Protein AF-A0A947BJ04-F1 (afdb_monomer)

Mean predicted aligned error: 7.46 Å

pLDDT: mean 88.08, std 9.68, range [34.91, 97.25]

Solvent-accessible surface area (backbone atoms only — not comparable to full-atom values): 13823 Å² total; per-residue (Å²): 73,66,69,28,51,48,35,32,73,74,68,64,40,61,72,56,24,57,55,16,52,57,46,45,52,49,51,57,53,50,51,52,50,36,51,76,71,64,70,59,72,56,46,68,56,25,42,52,51,12,52,51,21,47,51,49,37,49,48,39,36,72,85,34,96,41,64,85,52,79,51,78,50,95,88,47,99,64,41,39,55,70,46,39,39,60,56,55,45,26,50,48,44,20,54,48,20,51,54,57,41,45,40,67,64,48,58,59,56,47,69,38,65,68,55,36,50,51,51,53,54,50,62,65,32,43,67,52,44,66,68,42,51,63,54,54,50,53,53,52,54,50,51,31,51,74,68,74,34,69,86,67,79,55,59,84,91,37,71,70,38,59,67,43,44,65,56,53,52,52,52,51,46,66,61,42,50,60,54,36,63,72,50,33,61,64,77,68,59,75,78,68,85,82,62,84,83,60,59,66,66,38,37,53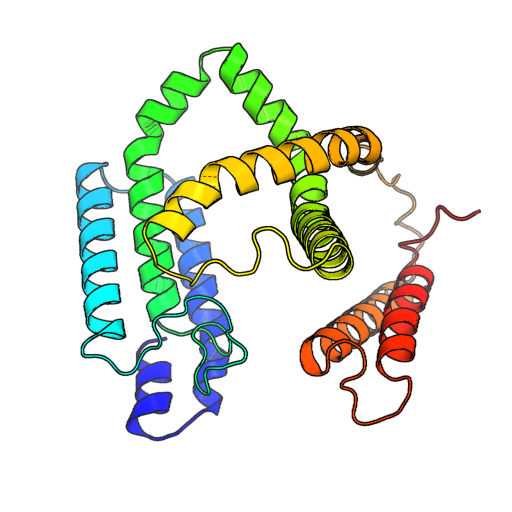,52,10,48,52,32,29,53,50,15,52,48,49,39,72,74,32,41,82,88,54,43,100,46,93,61,46,41,59,50,22,52,48,31,32,55,51,12,33,46,56,42,51,73,60,72,79,89,117

Structure (mmCIF, N/CA/C/O backbone):
data_AF-A0A947BJ04-F1
#
_entry.id   AF-A0A947BJ04-F1
#
loop_
_atom_site.group_PDB
_atom_site.id
_atom_site.type_symbol
_atom_site.label_atom_id
_atom_site.label_alt_id
_atom_site.label_comp_id
_atom_site.label_asym_id
_atom_site.label_entity_id
_atom_site.label_seq_id
_atom_site.pdbx_PDB_ins_code
_atom_site.Cartn_x
_atom_site.Cartn_y
_atom_site.Cartn_z
_atom_site.occupancy
_atom_site.B_iso_or_equiv
_atom_site.auth_seq_id
_atom_site.auth_comp_id
_atom_site.auth_asym_id
_atom_site.auth_atom_id
_atom_site.pdbx_PDB_model_num
ATOM 1 N N . ALA A 1 1 ? -11.907 -11.667 -13.898 1.00 84.81 1 ALA A N 1
ATOM 2 C CA . ALA A 1 1 ? -10.498 -11.839 -13.488 1.00 84.81 1 ALA A CA 1
ATOM 3 C C . ALA A 1 1 ? -9.881 -13.130 -14.019 1.00 84.81 1 ALA A C 1
ATOM 5 O O . ALA A 1 1 ? -9.052 -13.036 -14.907 1.00 84.81 1 ALA A O 1
ATOM 6 N N . VAL A 1 2 ? -10.321 -14.321 -13.586 1.00 89.31 2 VAL A N 1
ATOM 7 C CA . VAL A 1 2 ? -9.748 -15.605 -14.062 1.00 89.31 2 VAL A CA 1
ATOM 8 C C . VAL A 1 2 ? -9.736 -15.718 -15.590 1.00 89.31 2 VAL A C 1
ATOM 10 O O . VAL A 1 2 ? -8.694 -15.987 -16.165 1.00 89.31 2 VAL A O 1
ATOM 13 N N . LEU A 1 3 ? -10.856 -15.428 -16.261 1.00 90.19 3 LEU A N 1
ATOM 14 C CA . LEU A 1 3 ? -10.920 -15.468 -17.729 1.00 90.19 3 LEU A CA 1
ATOM 15 C C . LEU A 1 3 ? -9.949 -14.487 -18.404 1.00 90.19 3 LEU A C 1
ATOM 17 O O . LEU A 1 3 ? -9.374 -14.809 -19.437 1.00 90.19 3 LEU A O 1
ATOM 21 N N . ALA A 1 4 ? -9.748 -13.304 -17.817 1.00 88.56 4 ALA A N 1
ATOM 22 C CA . ALA A 1 4 ? -8.813 -12.314 -18.344 1.00 88.56 4 ALA A CA 1
ATOM 23 C C . ALA A 1 4 ? -7.359 -12.769 -18.162 1.00 88.56 4 ALA A C 1
ATOM 25 O O . ALA A 1 4 ? -6.552 -12.578 -19.064 1.00 88.56 4 ALA A O 1
ATOM 26 N N . ASP A 1 5 ? -7.042 -13.422 -17.042 1.00 87.31 5 ASP A N 1
ATOM 27 C CA . ASP A 1 5 ? -5.728 -14.024 -16.810 1.00 87.31 5 ASP A CA 1
ATOM 28 C C . ASP A 1 5 ? -5.490 -15.225 -17.736 1.00 87.31 5 ASP A C 1
ATOM 30 O O . ASP A 1 5 ? -4.424 -15.335 -18.330 1.00 87.31 5 ASP A O 1
ATOM 34 N N . VAL A 1 6 ? -6.490 -16.087 -17.939 1.00 88.06 6 VAL A N 1
ATOM 35 C CA . VAL A 1 6 ? -6.407 -17.204 -18.895 1.00 88.06 6 VAL A CA 1
ATOM 36 C C . VAL A 1 6 ? -6.213 -16.686 -20.321 1.00 88.06 6 VAL A C 1
ATOM 38 O O . VAL A 1 6 ? -5.382 -17.218 -21.047 1.00 88.06 6 VAL A O 1
ATOM 41 N N . ALA A 1 7 ? -6.905 -15.618 -20.725 1.00 87.94 7 ALA A N 1
ATOM 42 C CA . ALA A 1 7 ? -6.675 -14.976 -22.020 1.00 87.94 7 ALA A CA 1
ATOM 43 C C . ALA A 1 7 ? -5.270 -14.351 -22.116 1.00 87.94 7 ALA A C 1
ATOM 45 O O . ALA A 1 7 ? -4.626 -14.437 -23.162 1.00 87.94 7 ALA A O 1
ATOM 46 N N . PHE A 1 8 ? -4.779 -13.766 -21.020 1.00 87.62 8 PHE A N 1
ATOM 47 C CA . PHE A 1 8 ? -3.446 -13.172 -20.934 1.00 87.62 8 PHE A CA 1
ATOM 48 C C . PHE A 1 8 ? -2.341 -14.221 -21.101 1.00 87.62 8 PHE A C 1
ATOM 50 O O . PHE A 1 8 ? -1.453 -14.036 -21.930 1.00 87.62 8 PHE A O 1
ATOM 57 N N . PHE A 1 9 ? -2.401 -15.321 -20.346 1.00 86.12 9 PHE A N 1
ATOM 58 C CA . PHE A 1 9 ? -1.372 -16.365 -20.354 1.00 86.12 9 PHE A CA 1
ATOM 59 C C . PHE A 1 9 ? -1.548 -17.380 -21.486 1.00 86.12 9 PHE A C 1
ATOM 61 O O . PHE A 1 9 ? -0.565 -17.789 -22.091 1.00 86.12 9 PHE A O 1
ATOM 68 N N . GLY A 1 10 ? -2.784 -17.787 -21.781 1.00 87.06 10 GLY A N 1
ATOM 69 C CA . GLY A 1 10 ? -3.086 -18.839 -22.753 1.00 87.06 10 GLY A CA 1
ATOM 70 C C . GLY A 1 10 ? -3.181 -18.352 -24.199 1.00 87.06 10 GLY A C 1
ATOM 71 O O . GLY A 1 10 ? -2.768 -19.069 -25.103 1.00 87.06 10 GLY A O 1
ATOM 72 N N . ALA A 1 11 ? -3.701 -17.141 -24.431 1.00 84.75 11 ALA A N 1
ATOM 73 C CA . ALA A 1 11 ? -3.890 -16.584 -25.778 1.00 84.75 11 ALA A CA 1
ATOM 74 C C . ALA A 1 11 ? -2.975 -15.381 -26.083 1.00 84.75 11 ALA A C 1
ATOM 76 O O . ALA A 1 11 ? -3.050 -14.811 -27.170 1.00 84.75 11 ALA A O 1
ATOM 77 N N . GLY A 1 12 ? -2.140 -14.952 -25.128 1.00 84.69 12 GLY A N 1
ATOM 78 C CA . GLY A 1 12 ? -1.274 -13.775 -25.273 1.00 84.69 12 GLY A CA 1
ATOM 79 C C . GLY A 1 12 ? -2.029 -12.441 -25.349 1.00 84.69 12 GLY A C 1
ATOM 80 O O . GLY A 1 12 ? -1.434 -11.402 -25.649 1.00 84.69 12 GLY A O 1
ATOM 81 N N . LEU A 1 13 ? -3.338 -12.434 -25.075 1.00 86.38 13 LEU A N 1
ATOM 82 C CA . LEU A 1 13 ? -4.176 -11.241 -25.149 1.00 86.38 13 LEU A CA 1
ATOM 83 C C . LEU A 1 13 ? -3.947 -10.377 -23.907 1.00 86.38 13 LEU A C 1
ATOM 85 O O . LEU A 1 13 ? -4.515 -10.611 -22.842 1.00 86.38 13 LEU A O 1
ATOM 89 N N . ARG A 1 14 ? -3.121 -9.336 -24.046 1.00 84.38 14 ARG A N 1
ATOM 90 C CA . ARG A 1 14 ? -2.766 -8.441 -22.929 1.00 84.38 14 ARG A CA 1
ATOM 91 C C . ARG A 1 14 ? -3.870 -7.446 -22.567 1.00 84.38 14 ARG A C 1
ATOM 93 O O . ARG A 1 14 ? -4.032 -7.112 -21.395 1.00 84.38 14 ARG A O 1
ATOM 100 N N . TRP A 1 15 ? -4.643 -7.003 -23.559 1.00 85.38 15 TRP A N 1
ATOM 101 C CA . TRP A 1 15 ? -5.696 -5.994 -23.401 1.00 85.38 15 TRP A CA 1
ATOM 102 C C . TRP A 1 15 ? -6.782 -6.365 -22.374 1.00 85.38 15 TRP A C 1
ATOM 104 O O . TRP A 1 15 ? -7.059 -5.535 -21.505 1.00 85.38 15 TRP A O 1
ATOM 114 N N . PRO A 1 16 ? -7.344 -7.594 -22.373 1.00 87.69 16 PRO A N 1
ATOM 115 C CA . PRO A 1 16 ? -8.313 -8.021 -21.361 1.00 87.69 16 PRO A CA 1
ATOM 116 C C . PRO A 1 16 ? -7.812 -7.898 -19.921 1.00 87.69 16 PRO A C 1
ATOM 118 O O . PRO A 1 16 ? -8.614 -7.646 -19.020 1.00 87.69 16 PRO A O 1
ATOM 121 N N . GLY A 1 17 ? -6.500 -8.023 -19.694 1.00 86.25 17 GLY A N 1
ATOM 122 C CA . GLY A 1 17 ? -5.896 -7.893 -18.371 1.00 86.25 17 GLY A CA 1
ATOM 123 C C . GLY A 1 17 ? -6.198 -6.548 -17.706 1.00 86.25 17 GLY A C 1
ATOM 124 O O . GLY A 1 17 ? -6.402 -6.511 -16.500 1.00 86.25 17 GLY A O 1
ATOM 125 N N . TRP A 1 18 ? -6.323 -5.455 -18.465 1.00 89.88 18 TRP A N 1
ATOM 126 C CA . TRP A 1 18 ? -6.658 -4.135 -17.910 1.00 89.88 18 TRP A CA 1
ATOM 127 C C . TRP A 1 18 ? -8.048 -4.087 -17.266 1.00 89.88 18 TRP A C 1
ATOM 129 O O . TRP A 1 18 ? -8.246 -3.363 -16.292 1.00 89.88 18 TRP A O 1
ATOM 139 N N . SER A 1 19 ? -8.990 -4.921 -17.720 1.00 91.94 19 SER A N 1
ATOM 140 C CA . SER A 1 19 ? -10.307 -5.034 -17.079 1.00 91.94 19 SER A CA 1
ATOM 141 C C . SER A 1 19 ? -10.229 -5.589 -15.652 1.00 91.94 19 SER A C 1
ATOM 143 O O . SER A 1 19 ? -11.146 -5.381 -14.859 1.00 91.94 19 SER A O 1
ATOM 145 N N . ASN A 1 20 ? -9.130 -6.254 -15.274 1.00 92.31 20 ASN A N 1
ATOM 146 C CA . ASN A 1 20 ? -8.955 -6.763 -13.916 1.00 92.31 20 ASN A CA 1
ATOM 147 C C . ASN A 1 20 ? -8.854 -5.664 -12.866 1.00 92.31 20 ASN A C 1
ATOM 149 O O . ASN A 1 20 ? -9.166 -5.953 -11.715 1.00 92.31 20 ASN A O 1
ATOM 153 N N . TYR A 1 21 ? -8.492 -4.427 -13.229 1.00 90.56 21 TYR A N 1
ATOM 154 C CA . TYR A 1 21 ? -8.650 -3.300 -12.307 1.00 90.56 21 TYR A CA 1
ATOM 155 C C . TYR A 1 21 ? -10.091 -3.229 -11.807 1.00 90.56 21 TYR A C 1
ATOM 157 O O . TYR A 1 21 ? -10.330 -3.203 -10.608 1.00 90.56 21 TYR A O 1
ATOM 165 N N . PHE A 1 22 ? -11.063 -3.295 -12.711 1.00 93.12 22 PHE A N 1
ATOM 166 C CA . PHE A 1 22 ? -12.459 -3.300 -12.308 1.00 93.12 22 PHE A CA 1
ATOM 167 C C . PHE A 1 22 ? -12.785 -4.538 -11.466 1.00 93.12 22 PHE A C 1
ATOM 169 O O . PHE A 1 22 ? -13.237 -4.408 -10.337 1.00 93.12 22 PHE A O 1
ATOM 176 N N . TRP A 1 23 ? -12.498 -5.743 -11.964 1.00 93.75 23 TRP A N 1
ATOM 177 C CA . TRP A 1 23 ? -12.953 -6.975 -11.309 1.00 93.75 23 TRP A CA 1
ATOM 178 C C . TRP A 1 23 ? -12.302 -7.258 -9.954 1.00 93.75 23 TRP A C 1
ATOM 180 O O . TRP A 1 23 ? -12.997 -7.640 -9.015 1.00 93.75 23 TRP A O 1
ATOM 190 N N . VAL A 1 24 ? -10.979 -7.118 -9.855 1.00 93.12 24 VAL A N 1
ATOM 191 C CA . VAL A 1 24 ? -10.234 -7.438 -8.630 1.00 93.12 24 VAL A CA 1
ATOM 192 C C . VAL A 1 24 ? -10.576 -6.422 -7.547 1.00 93.12 24 VAL A C 1
ATOM 194 O O . VAL A 1 24 ? -10.948 -6.814 -6.443 1.00 93.12 24 VAL A O 1
ATOM 197 N N . TRP A 1 25 ? -10.535 -5.126 -7.866 1.00 92.94 25 TRP A N 1
ATOM 198 C CA . TRP A 1 25 ? -10.825 -4.086 -6.881 1.00 92.94 25 TRP A CA 1
ATOM 199 C C . TRP A 1 25 ? -12.304 -4.045 -6.498 1.00 92.94 25 TRP A C 1
ATOM 201 O O . TRP A 1 25 ? -12.602 -3.895 -5.315 1.00 92.94 25 TRP A O 1
ATOM 211 N N . LEU A 1 26 ? -13.233 -4.266 -7.438 1.00 94.69 26 LEU A N 1
ATOM 212 C CA . LEU A 1 26 ? -14.662 -4.367 -7.123 1.00 94.69 26 LEU A CA 1
ATOM 213 C C . LEU A 1 26 ? -14.955 -5.538 -6.180 1.00 94.69 26 LEU A C 1
ATOM 215 O O . LEU A 1 26 ? -15.775 -5.404 -5.275 1.00 94.69 26 LEU A O 1
ATOM 219 N N . ALA A 1 27 ? -14.283 -6.677 -6.356 1.00 94.00 27 ALA A N 1
ATOM 220 C CA . ALA A 1 27 ? -14.459 -7.822 -5.470 1.00 94.00 27 ALA A CA 1
ATOM 221 C C . ALA A 1 27 ? -13.998 -7.510 -4.036 1.00 94.00 27 ALA A C 1
ATOM 223 O O . ALA A 1 27 ? -14.741 -7.770 -3.091 1.00 94.00 27 ALA A O 1
ATOM 224 N N . ILE A 1 28 ? -12.823 -6.890 -3.870 1.00 93.50 28 ILE A N 1
ATOM 225 C CA . ILE A 1 28 ? -12.330 -6.449 -2.553 1.00 93.50 28 ILE A CA 1
ATOM 226 C C . ILE A 1 28 ? -13.245 -5.373 -1.949 1.00 93.50 28 ILE A C 1
ATOM 228 O O . ILE A 1 28 ? -13.539 -5.400 -0.756 1.00 93.50 28 ILE A O 1
ATOM 232 N N . HIS A 1 29 ? -13.756 -4.459 -2.770 1.00 94.06 29 HIS A N 1
ATOM 233 C CA . HIS A 1 29 ? -14.700 -3.434 -2.338 1.00 94.06 29 HIS A CA 1
ATOM 234 C C . HIS A 1 29 ? -16.014 -4.038 -1.815 1.00 94.06 29 HIS A C 1
ATOM 236 O O . HIS A 1 29 ? -16.459 -3.710 -0.715 1.00 94.06 29 HIS A O 1
ATOM 242 N N . ASN A 1 30 ? -16.598 -4.987 -2.554 1.00 94.69 30 ASN A N 1
ATOM 243 C CA . ASN A 1 30 ? -17.808 -5.700 -2.140 1.00 94.69 30 ASN A CA 1
ATOM 244 C C . ASN A 1 30 ? -17.592 -6.553 -0.888 1.00 94.69 30 ASN A C 1
ATOM 246 O O . ASN A 1 30 ? -18.510 -6.704 -0.084 1.00 94.69 30 ASN A O 1
ATOM 250 N N . LEU A 1 31 ? -16.382 -7.074 -0.686 1.00 92.94 31 LEU A N 1
ATOM 251 C CA . LEU A 1 31 ? -16.019 -7.782 0.537 1.00 92.94 31 LEU A CA 1
ATOM 252 C C . LEU A 1 31 ? -16.099 -6.854 1.765 1.00 92.94 31 LEU A C 1
ATOM 254 O O . LEU A 1 31 ? -16.603 -7.252 2.814 1.00 92.94 31 LEU A O 1
ATOM 258 N N . GLY A 1 32 ? -15.708 -5.585 1.609 1.00 93.25 32 GLY A N 1
ATOM 259 C CA . GLY A 1 32 ? -15.904 -4.547 2.624 1.00 93.25 32 GLY A CA 1
ATOM 260 C C . GLY A 1 32 ? -17.380 -4.266 2.933 1.00 93.25 32 GLY A C 1
ATOM 261 O O . GLY A 1 32 ? -17.743 -4.134 4.103 1.00 93.25 32 GLY A O 1
ATOM 262 N N . PHE A 1 33 ? -18.252 -4.238 1.918 1.00 94.44 33 PHE A N 1
ATOM 263 C CA . PHE A 1 33 ? -19.702 -4.126 2.130 1.00 94.44 33 PHE A CA 1
ATOM 264 C C . PHE A 1 33 ? -20.282 -5.345 2.844 1.00 94.44 33 PHE A C 1
ATOM 266 O O . PHE A 1 33 ? -21.049 -5.186 3.788 1.00 94.44 33 PHE A O 1
ATOM 273 N N . ALA A 1 34 ? -19.874 -6.554 2.454 1.00 92.62 34 ALA A N 1
ATOM 274 C CA . ALA A 1 34 ? -20.303 -7.778 3.125 1.00 92.62 34 ALA A CA 1
ATOM 275 C C . ALA A 1 34 ? -19.930 -7.767 4.616 1.00 92.62 34 ALA A C 1
ATOM 277 O O . ALA A 1 34 ? -20.735 -8.171 5.456 1.00 92.62 34 ALA A O 1
ATOM 278 N N . TRP A 1 35 ? -18.749 -7.243 4.955 1.00 92.81 35 TRP A N 1
ATOM 279 C CA . TRP A 1 35 ? -18.353 -7.027 6.345 1.00 92.81 35 TRP A CA 1
ATOM 280 C C . TRP A 1 35 ? -19.195 -5.976 7.058 1.00 92.81 35 TRP A C 1
ATOM 282 O O . TRP A 1 35 ? -19.687 -6.245 8.154 1.00 92.81 35 TRP A O 1
ATOM 292 N N . ARG A 1 36 ? -19.424 -4.817 6.433 1.00 92.31 36 ARG A N 1
ATOM 293 C CA . ARG A 1 36 ? -20.277 -3.763 7.000 1.00 92.31 36 ARG A CA 1
ATOM 294 C C . ARG A 1 36 ? -21.701 -4.256 7.276 1.00 92.31 36 ARG A C 1
ATOM 296 O O . ARG A 1 36 ? -22.274 -3.889 8.298 1.00 92.31 36 ARG A O 1
ATOM 303 N N . ASP A 1 37 ? -22.236 -5.102 6.403 1.00 93.81 37 ASP A N 1
ATOM 304 C CA . ASP A 1 37 ? -23.574 -5.692 6.522 1.00 93.81 37 ASP A CA 1
ATOM 305 C C . ASP A 1 37 ? -23.630 -6.874 7.509 1.00 93.81 37 ASP A C 1
ATOM 307 O O . ASP A 1 37 ? -24.681 -7.494 7.673 1.00 93.81 37 ASP A O 1
ATOM 311 N N . GLY A 1 38 ? -22.509 -7.239 8.143 1.00 89.06 38 GLY A N 1
ATOM 312 C CA . GLY A 1 38 ? -22.436 -8.370 9.070 1.00 89.06 38 GLY A CA 1
ATOM 313 C C . GLY A 1 38 ? -22.625 -9.735 8.401 1.00 89.06 38 GLY A C 1
ATOM 314 O O . GLY A 1 38 ? -22.908 -10.719 9.080 1.00 89.06 38 GLY A O 1
ATOM 315 N N . ARG A 1 39 ? -22.450 -9.828 7.077 1.00 90.12 39 ARG A N 1
ATOM 316 C CA . ARG A 1 39 ? -22.631 -11.055 6.275 1.00 90.12 39 ARG A CA 1
ATOM 317 C C . ARG A 1 39 ? -21.395 -11.954 6.268 1.00 90.12 39 ARG A C 1
ATOM 319 O O . ARG A 1 39 ? -21.199 -12.746 5.348 1.00 90.12 39 ARG A O 1
ATOM 326 N N . MET A 1 40 ? -20.543 -11.818 7.276 1.00 89.19 40 MET A N 1
ATOM 327 C CA . MET A 1 40 ? -19.315 -12.593 7.384 1.00 89.19 40 MET A CA 1
ATOM 328 C C . MET A 1 40 ? -19.575 -13.883 8.149 1.00 89.19 40 MET A C 1
ATOM 330 O O . MET A 1 40 ? -20.361 -13.920 9.096 1.00 89.19 40 MET A O 1
ATOM 334 N N . GLY A 1 41 ? -18.901 -14.950 7.722 1.00 86.44 41 GLY A N 1
ATOM 335 C CA . GLY A 1 41 ? -18.958 -16.241 8.394 1.00 86.44 41 GLY A CA 1
ATOM 336 C C . GLY A 1 41 ? -18.383 -16.196 9.811 1.00 86.44 41 GLY A C 1
ATOM 337 O O . GLY A 1 41 ? -17.862 -15.184 10.286 1.00 86.44 41 GLY A O 1
ATOM 338 N N . ASN A 1 42 ? -18.443 -17.334 10.497 1.00 92.19 42 ASN A N 1
ATOM 339 C CA . ASN A 1 42 ? -17.783 -17.458 11.793 1.00 92.19 42 ASN A CA 1
ATOM 340 C C . ASN A 1 42 ? -16.238 -17.385 11.640 1.00 92.19 42 ASN A C 1
ATOM 342 O O . ASN A 1 42 ? -15.711 -17.620 10.549 1.00 92.19 42 ASN A O 1
ATOM 346 N N . PRO A 1 43 ? -15.479 -17.092 12.716 1.00 93.06 43 PRO A N 1
ATOM 347 C CA . PRO A 1 43 ? -14.018 -16.989 12.639 1.00 93.06 43 PRO A CA 1
ATOM 348 C C . PRO A 1 43 ? -13.328 -18.229 12.056 1.00 93.06 43 PRO A C 1
ATOM 350 O O . PRO A 1 43 ? -12.352 -18.098 11.326 1.00 93.06 43 PRO A O 1
ATOM 353 N N . GLY A 1 44 ? -13.856 -19.430 12.322 1.00 93.94 44 GLY A N 1
ATOM 354 C CA . GLY A 1 44 ? -13.322 -20.674 11.763 1.00 93.94 44 GLY A CA 1
ATOM 355 C C . GLY A 1 44 ? -13.449 -20.740 10.239 1.00 93.94 44 GLY A C 1
ATOM 356 O O . GLY A 1 44 ? -12.481 -21.055 9.557 1.00 93.94 44 GLY A O 1
ATOM 357 N N . GLN A 1 45 ? -14.608 -20.374 9.690 1.00 93.75 45 GLN A N 1
ATOM 358 C CA . GLN A 1 45 ? -14.834 -20.276 8.246 1.00 93.75 45 GLN A CA 1
ATOM 359 C C . GLN A 1 45 ? -13.915 -19.232 7.611 1.00 93.75 45 GLN A C 1
ATOM 361 O O . GLN A 1 45 ? -13.353 -19.487 6.552 1.00 93.75 45 GLN A O 1
ATOM 366 N N . LEU A 1 46 ? -13.718 -18.085 8.264 1.00 95.00 46 LEU A N 1
ATOM 367 C CA . LEU A 1 46 ? -12.811 -17.042 7.779 1.00 95.00 46 LEU A CA 1
ATOM 368 C C . LEU A 1 46 ? -11.353 -17.516 7.742 1.00 95.00 46 LEU A C 1
ATOM 370 O O . LEU A 1 46 ? -10.659 -17.256 6.761 1.00 95.00 46 LEU A O 1
ATOM 374 N N . LEU A 1 47 ? -10.908 -18.264 8.756 1.00 96.25 47 LEU A N 1
ATOM 375 C CA . LEU A 1 47 ? -9.580 -18.882 8.771 1.00 96.25 47 LEU A CA 1
ATOM 376 C C . LEU A 1 47 ? -9.438 -19.965 7.701 1.00 96.25 47 LEU A C 1
ATOM 378 O O . LEU A 1 47 ? -8.417 -20.006 7.025 1.00 96.25 47 LEU A O 1
ATOM 382 N N . ILE A 1 48 ? -10.456 -20.805 7.498 1.00 96.56 48 ILE A N 1
ATOM 383 C CA . ILE A 1 48 ? -10.453 -21.809 6.424 1.00 96.56 48 ILE A CA 1
ATOM 384 C C . ILE A 1 48 ? -10.357 -21.118 5.062 1.00 96.56 48 ILE A C 1
ATOM 386 O O . ILE A 1 48 ? -9.513 -21.487 4.253 1.00 96.56 48 ILE A O 1
ATOM 390 N N . MET A 1 49 ? -11.162 -20.082 4.817 1.00 95.06 49 MET A N 1
ATOM 391 C CA . MET A 1 49 ? -11.111 -19.309 3.571 1.00 95.06 49 MET A CA 1
ATOM 392 C C . MET A 1 49 ? -9.758 -18.615 3.393 1.00 95.06 49 MET A C 1
ATOM 394 O O . MET A 1 49 ? -9.224 -18.597 2.288 1.00 95.06 49 MET A O 1
ATOM 398 N N . SER A 1 50 ? -9.173 -18.097 4.476 1.00 96.44 50 SER A N 1
ATOM 399 C CA . SER A 1 50 ? -7.832 -17.512 4.471 1.00 96.44 50 SER A CA 1
ATOM 400 C C . SER A 1 50 ? -6.770 -18.556 4.099 1.00 96.44 50 SER A C 1
ATOM 402 O O . SER A 1 50 ? -5.984 -18.330 3.182 1.00 96.44 50 SER A O 1
ATOM 404 N N . LEU A 1 51 ? -6.797 -19.741 4.715 1.00 97.19 51 LEU A N 1
ATOM 405 C CA . LEU A 1 51 ? -5.886 -20.848 4.402 1.00 97.19 51 LEU A CA 1
ATOM 406 C C . LEU A 1 51 ? -6.052 -21.354 2.965 1.00 97.19 51 LEU A C 1
ATOM 408 O O . LEU A 1 51 ? -5.057 -21.588 2.284 1.00 97.19 51 LEU A O 1
ATOM 412 N N . LEU A 1 52 ? -7.288 -21.480 2.477 1.00 97.25 52 LEU A N 1
ATOM 413 C CA . LEU A 1 52 ? -7.568 -21.851 1.088 1.00 97.25 52 LEU A CA 1
ATOM 414 C C . LEU A 1 52 ? -7.047 -20.794 0.111 1.00 97.25 52 LEU A C 1
ATOM 416 O O . LEU A 1 52 ? -6.472 -21.142 -0.921 1.00 97.25 52 LEU A O 1
ATOM 420 N N . ALA A 1 53 ? -7.199 -19.509 0.434 1.00 96.19 53 ALA A N 1
ATOM 421 C CA . ALA A 1 53 ? -6.669 -18.419 -0.375 1.00 96.19 53 ALA A CA 1
ATOM 422 C C . ALA A 1 53 ? -5.132 -18.412 -0.386 1.00 96.19 53 ALA A C 1
ATOM 424 O O . ALA A 1 53 ? -4.535 -18.236 -1.446 1.00 96.19 53 ALA A O 1
ATOM 425 N N . LEU A 1 54 ? -4.491 -18.693 0.753 1.00 96.62 54 LEU A N 1
ATOM 426 C CA . LEU A 1 54 ? -3.039 -18.854 0.850 1.00 96.62 54 LEU A CA 1
ATOM 427 C C . LEU A 1 54 ? -2.541 -20.050 0.030 1.00 96.62 54 LEU A C 1
ATOM 429 O O . LEU A 1 54 ? -1.580 -19.914 -0.723 1.00 96.62 54 LEU A O 1
ATOM 433 N N . ALA A 1 55 ? -3.209 -21.201 0.132 1.00 96.56 55 ALA A N 1
ATOM 434 C CA . ALA A 1 55 ? -2.888 -22.387 -0.659 1.00 96.56 55 ALA A CA 1
ATOM 435 C C . ALA A 1 55 ? -3.065 -22.120 -2.160 1.00 96.56 55 ALA A C 1
ATOM 437 O O . ALA A 1 55 ? -2.203 -22.474 -2.961 1.00 96.56 55 ALA A O 1
ATOM 438 N N . THR A 1 56 ? -4.138 -21.423 -2.540 1.00 95.06 56 THR A N 1
ATOM 439 C CA . THR A 1 56 ? -4.370 -20.994 -3.925 1.00 95.06 56 THR A CA 1
ATOM 440 C C . THR A 1 56 ? -3.251 -20.072 -4.399 1.00 95.06 56 THR A C 1
ATOM 442 O O . THR A 1 56 ? -2.706 -20.281 -5.476 1.00 95.06 56 THR A O 1
ATOM 445 N N . MET A 1 57 ? -2.853 -19.086 -3.591 1.00 94.50 57 MET A N 1
ATOM 446 C CA . MET A 1 57 ? -1.742 -18.188 -3.909 1.00 94.50 57 MET A CA 1
ATOM 447 C C . MET A 1 57 ? -0.433 -18.963 -4.090 1.00 94.50 57 MET A C 1
ATOM 449 O O . MET A 1 57 ? 0.273 -18.738 -5.066 1.00 94.50 57 MET A O 1
ATOM 453 N N . TRP A 1 58 ? -0.140 -19.922 -3.208 1.00 95.12 58 TRP A N 1
ATOM 454 C CA . TRP A 1 58 ? 1.035 -20.789 -3.315 1.00 95.12 58 TRP A CA 1
ATOM 455 C C . TRP A 1 58 ? 1.041 -21.576 -4.634 1.00 95.12 58 TRP A C 1
ATOM 457 O O . TRP A 1 58 ? 2.037 -21.564 -5.354 1.00 95.12 58 TRP A O 1
ATOM 467 N N . VAL A 1 59 ? -0.090 -22.183 -5.008 1.00 94.75 59 VAL A N 1
ATOM 468 C CA . VAL A 1 59 ? -0.239 -22.897 -6.288 1.00 94.75 59 VAL A CA 1
ATOM 469 C C . VAL A 1 59 ? -0.105 -21.946 -7.485 1.00 94.75 59 VAL A C 1
ATOM 471 O O . VAL A 1 59 ? 0.482 -22.302 -8.498 1.00 94.75 59 VAL A O 1
ATOM 474 N N . LEU A 1 60 ? -0.600 -20.715 -7.401 1.00 91.88 60 LEU A N 1
ATOM 475 C CA . LEU A 1 60 ? -0.451 -19.759 -8.499 1.00 91.88 60 LEU A CA 1
ATOM 476 C C . LEU A 1 60 ? 1.006 -19.293 -8.678 1.00 91.88 60 LEU A C 1
ATOM 478 O O . LEU A 1 60 ? 1.412 -19.058 -9.811 1.00 91.88 60 LEU A O 1
ATOM 482 N N . VAL A 1 61 ? 1.793 -19.186 -7.602 1.00 92.25 61 VAL A N 1
ATOM 483 C CA . VAL A 1 61 ? 3.192 -18.712 -7.663 1.00 92.25 61 VAL A CA 1
ATOM 484 C C . VAL A 1 61 ? 4.178 -19.806 -8.056 1.00 92.25 61 VAL A C 1
ATOM 486 O O . VAL A 1 61 ? 5.046 -19.566 -8.884 1.00 92.25 61 VAL A O 1
ATOM 489 N N . PHE A 1 62 ? 4.111 -20.980 -7.421 1.00 91.38 62 PHE A N 1
ATOM 490 C CA . PHE A 1 62 ? 5.180 -21.976 -7.547 1.00 91.38 62 PHE A CA 1
ATOM 491 C C . PHE A 1 62 ? 4.997 -22.887 -8.770 1.00 91.38 62 PHE A C 1
ATOM 493 O O . PHE A 1 62 ? 5.890 -22.922 -9.613 1.00 91.38 62 PHE A O 1
ATOM 500 N N . PRO A 1 63 ? 3.872 -23.617 -8.915 1.00 91.94 63 PRO A N 1
ATOM 501 C CA . PRO A 1 63 ? 3.586 -24.341 -10.151 1.00 91.94 63 PRO A CA 1
ATOM 502 C C . PRO A 1 63 ? 2.917 -23.470 -11.228 1.00 91.94 63 PRO A C 1
ATOM 504 O O . PRO A 1 63 ? 2.877 -23.874 -12.389 1.00 91.94 63 PRO A O 1
ATOM 507 N N . GLY A 1 64 ? 2.357 -22.312 -10.869 1.00 87.81 64 GLY A N 1
ATOM 508 C CA . GLY A 1 64 ? 1.699 -21.409 -11.812 1.00 87.81 64 GLY A CA 1
ATOM 509 C C . GLY A 1 64 ? 2.637 -20.367 -12.442 1.00 87.81 64 GLY A C 1
ATOM 510 O O . GLY A 1 64 ? 3.784 -20.213 -12.035 1.00 87.81 64 GLY A O 1
ATOM 511 N N . PRO A 1 65 ? 2.152 -19.617 -13.449 1.00 88.00 65 PRO A N 1
ATOM 512 C CA . PRO A 1 65 ? 2.955 -18.641 -14.189 1.00 88.00 65 PRO A CA 1
ATOM 513 C C . PRO A 1 65 ? 3.076 -17.278 -13.480 1.00 88.00 65 PRO A C 1
ATOM 515 O O . PRO A 1 65 ? 3.468 -16.295 -14.114 1.00 88.00 65 PRO A O 1
ATOM 518 N N . TYR A 1 66 ? 2.673 -17.171 -12.208 1.00 88.06 66 TYR A N 1
ATOM 519 C CA . TYR A 1 66 ? 2.579 -15.885 -11.521 1.00 88.06 66 TYR A CA 1
ATOM 520 C C . TYR A 1 66 ? 3.866 -15.548 -10.762 1.00 88.06 66 TYR A C 1
ATOM 522 O O . TYR A 1 66 ? 4.421 -16.398 -10.068 1.00 88.06 66 TYR A O 1
ATOM 530 N N . PRO A 1 67 ? 4.325 -14.289 -10.824 1.00 87.62 67 PRO A N 1
ATOM 531 C CA . PRO A 1 67 ? 5.514 -13.868 -10.107 1.00 87.62 67 PRO A CA 1
ATOM 532 C C . PRO A 1 67 ? 5.311 -13.880 -8.589 1.00 87.62 67 PRO A C 1
ATOM 534 O O . PRO A 1 67 ? 4.218 -13.612 -8.085 1.00 87.62 67 PRO A O 1
ATOM 537 N N . LEU A 1 68 ? 6.407 -14.103 -7.857 1.00 86.81 68 LEU A N 1
ATOM 538 C CA . LEU A 1 68 ? 6.432 -14.046 -6.392 1.00 86.81 68 LEU A CA 1
ATOM 539 C C . LEU A 1 68 ? 6.254 -12.614 -5.858 1.00 86.81 68 LEU A C 1
ATOM 541 O O . LEU A 1 68 ? 5.734 -12.421 -4.760 1.00 86.81 68 LEU A O 1
ATOM 545 N N . ALA A 1 69 ? 6.653 -11.597 -6.627 1.00 85.62 69 ALA A N 1
ATOM 546 C CA . ALA A 1 69 ? 6.484 -10.205 -6.231 1.00 85.62 69 ALA A CA 1
ATOM 547 C C . ALA A 1 69 ? 5.003 -9.789 -6.322 1.00 85.62 69 ALA A C 1
ATOM 549 O O . ALA A 1 69 ? 4.404 -9.757 -7.396 1.00 85.62 69 ALA A O 1
ATOM 550 N N . MET A 1 70 ? 4.400 -9.450 -5.179 1.00 85.75 70 MET A N 1
ATOM 551 C CA . MET A 1 70 ? 3.015 -8.942 -5.102 1.00 85.75 70 MET A CA 1
ATOM 552 C C . MET A 1 70 ? 2.917 -7.431 -5.360 1.00 85.75 70 MET A C 1
ATOM 554 O O . MET A 1 70 ? 1.826 -6.870 -5.404 1.00 85.75 70 MET A O 1
ATOM 558 N N . VAL A 1 71 ? 4.064 -6.778 -5.531 1.00 79.62 71 VAL A N 1
ATOM 559 C CA . VAL A 1 71 ? 4.218 -5.366 -5.886 1.00 79.62 71 VAL A CA 1
ATOM 560 C C . VAL A 1 71 ? 4.999 -5.308 -7.196 1.00 79.62 71 VAL A C 1
ATOM 562 O O . VAL A 1 71 ? 5.759 -6.229 -7.498 1.00 79.62 71 VAL A O 1
ATOM 565 N N . GLY A 1 72 ? 4.807 -4.246 -7.979 1.00 71.38 72 GLY A N 1
ATOM 566 C CA . GLY A 1 72 ? 5.596 -4.031 -9.189 1.00 71.38 72 GLY A CA 1
ATOM 567 C C . GLY A 1 72 ? 7.089 -4.028 -8.854 1.00 71.38 72 GLY A C 1
ATOM 568 O O . GLY A 1 72 ? 7.536 -3.223 -8.040 1.00 71.38 72 GLY A O 1
ATOM 569 N N . SER A 1 73 ? 7.837 -4.951 -9.455 1.00 64.00 73 SER A N 1
ATOM 570 C CA . SER A 1 73 ? 9.294 -5.017 -9.364 1.00 64.00 73 SER A CA 1
ATOM 571 C C . SER A 1 73 ? 9.886 -4.513 -10.683 1.00 64.00 73 SER A C 1
ATOM 573 O O . SER A 1 73 ? 9.382 -4.910 -11.735 1.00 64.00 73 SER A O 1
ATOM 575 N N . PRO A 1 74 ? 10.938 -3.674 -10.655 1.00 59.47 74 PRO A N 1
ATOM 576 C CA . PRO A 1 74 ? 11.633 -3.240 -11.869 1.00 59.47 74 PRO A CA 1
ATOM 577 C C . PRO A 1 74 ? 12.227 -4.402 -12.676 1.00 59.47 74 PRO A C 1
ATOM 579 O O . PRO A 1 74 ? 12.317 -4.320 -13.897 1.00 59.47 74 PRO A O 1
ATOM 582 N N . ASP A 1 75 ? 12.597 -5.491 -11.998 1.00 61.19 75 ASP A N 1
ATOM 583 C CA . ASP A 1 75 ? 13.362 -6.596 -12.583 1.00 61.19 75 ASP A CA 1
ATOM 584 C C . ASP A 1 75 ? 12.478 -7.645 -13.278 1.00 61.19 75 ASP A C 1
ATOM 586 O O . ASP A 1 75 ? 12.977 -8.512 -13.996 1.00 61.19 75 ASP A O 1
ATOM 590 N N . GLN A 1 76 ? 11.158 -7.604 -13.062 1.00 64.50 76 GLN A N 1
ATOM 591 C CA . GLN A 1 76 ? 10.240 -8.626 -13.564 1.00 64.50 76 GLN A CA 1
ATOM 592 C C . GLN A 1 76 ? 9.454 -8.123 -14.775 1.00 64.50 76 GLN A C 1
ATOM 594 O O . GLN A 1 76 ? 8.690 -7.164 -14.702 1.00 64.50 76 GLN A O 1
ATOM 599 N N . THR A 1 77 ? 9.583 -8.841 -15.894 1.00 70.75 77 THR A N 1
ATOM 600 C CA . THR A 1 77 ? 8.835 -8.585 -17.142 1.00 70.75 77 THR A CA 1
ATOM 601 C C . THR A 1 77 ? 7.323 -8.770 -16.986 1.00 70.75 77 THR A C 1
ATOM 603 O O . THR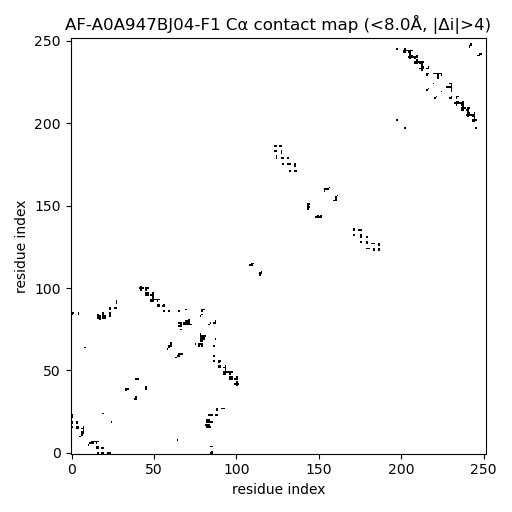 A 1 77 ? 6.544 -8.285 -17.809 1.00 70.75 77 THR A O 1
ATOM 606 N N . LEU A 1 78 ? 6.903 -9.461 -15.925 1.00 81.12 78 LEU A N 1
ATOM 607 C CA . LEU A 1 78 ? 5.520 -9.695 -15.551 1.00 81.12 78 LEU A CA 1
ATOM 608 C C . LEU A 1 78 ? 5.274 -9.147 -14.144 1.00 81.12 78 LEU A C 1
ATOM 610 O O . LEU A 1 78 ? 5.979 -9.497 -13.204 1.00 81.12 78 LEU A O 1
ATOM 614 N N . SER A 1 79 ? 4.239 -8.322 -14.001 1.00 84.75 79 SER A N 1
ATOM 615 C CA . SER A 1 79 ? 3.827 -7.734 -12.727 1.00 84.75 79 SER A CA 1
ATOM 616 C C . SER A 1 79 ? 2.433 -8.214 -12.333 1.00 84.75 79 SER A C 1
ATOM 618 O O . SER A 1 79 ? 1.526 -8.306 -13.167 1.00 84.75 79 SER A O 1
ATOM 620 N N . ASN A 1 80 ? 2.245 -8.467 -11.037 1.00 87.31 80 ASN A N 1
ATOM 621 C CA . ASN A 1 80 ? 0.936 -8.785 -10.470 1.00 87.31 80 ASN A CA 1
ATOM 622 C C . ASN A 1 80 ? 0.033 -7.558 -10.313 1.00 87.31 80 ASN A C 1
ATOM 624 O O . ASN A 1 80 ? -1.177 -7.727 -10.176 1.0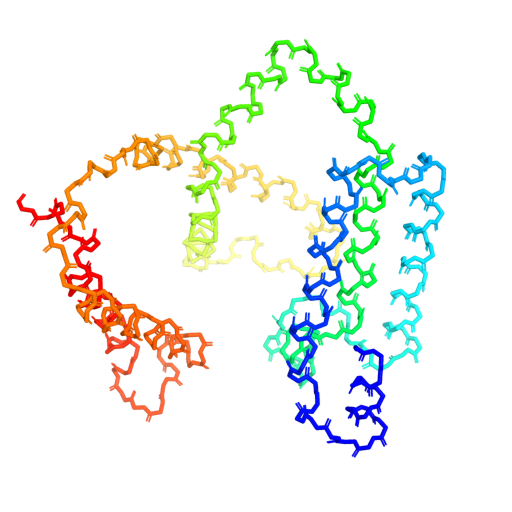0 87.31 80 ASN A O 1
ATOM 628 N N . THR A 1 81 ? 0.590 -6.342 -10.335 1.00 85.75 81 THR A N 1
ATOM 629 C CA . THR A 1 81 ? -0.146 -5.087 -10.108 1.00 85.75 81 THR A CA 1
ATOM 630 C C . THR A 1 81 ? -0.474 -4.331 -11.393 1.00 85.75 81 THR A C 1
ATOM 632 O O . THR A 1 81 ? -1.381 -3.500 -11.383 1.00 85.75 81 THR A O 1
ATOM 635 N N . THR A 1 82 ? 0.218 -4.620 -12.500 1.00 84.38 82 THR A N 1
ATOM 636 C CA . THR A 1 82 ? 0.119 -3.868 -13.761 1.00 84.38 82 THR A CA 1
ATOM 637 C C . THR A 1 82 ? 0.026 -4.798 -14.983 1.00 84.38 82 THR A C 1
ATOM 639 O O . THR A 1 82 ? 1.041 -5.155 -15.580 1.00 84.38 82 THR A O 1
ATOM 642 N N . PRO A 1 83 ? -1.192 -5.191 -15.410 1.00 84.62 83 PRO A N 1
ATOM 643 C CA . PRO A 1 83 ? -2.477 -4.989 -14.736 1.00 84.62 83 PRO A CA 1
ATOM 644 C C . PRO A 1 83 ? -2.727 -6.030 -13.622 1.00 84.62 83 PRO A C 1
ATOM 646 O O . PRO A 1 83 ? -2.146 -7.122 -13.696 1.00 84.62 83 PRO A O 1
ATOM 649 N N . PRO A 1 84 ? -3.616 -5.739 -12.643 1.00 88.69 84 PRO A N 1
ATOM 650 C CA . PRO A 1 84 ? -3.943 -6.619 -11.526 1.00 88.69 84 PRO A CA 1
ATOM 651 C C . PRO A 1 84 ? -4.229 -8.049 -11.968 1.00 88.69 84 PRO A C 1
ATOM 653 O O . PRO A 1 84 ? -4.946 -8.280 -12.942 1.00 88.69 84 PRO A O 1
ATOM 656 N N . LYS A 1 85 ? -3.672 -9.017 -11.252 1.00 91.06 85 LYS A N 1
ATOM 657 C CA . LYS A 1 85 ? -3.853 -10.448 -11.514 1.00 91.06 85 LYS A CA 1
ATOM 658 C C . LYS A 1 85 ? -4.735 -11.096 -10.452 1.00 91.06 85 LYS A C 1
ATOM 660 O O . LYS A 1 85 ? -4.885 -10.556 -9.355 1.00 91.06 85 LYS A O 1
ATOM 665 N N . ILE A 1 86 ? -5.301 -12.270 -10.748 1.00 92.31 86 ILE A N 1
ATOM 666 C CA . ILE A 1 86 ? -6.164 -13.011 -9.805 1.00 92.31 86 ILE A CA 1
ATOM 667 C C . ILE A 1 86 ? -5.468 -13.290 -8.470 1.00 92.31 86 ILE A C 1
ATOM 669 O O . ILE A 1 86 ? -6.114 -13.369 -7.429 1.00 92.31 86 ILE A O 1
ATOM 673 N N . ILE A 1 87 ? -4.141 -13.370 -8.480 1.00 92.81 87 ILE A N 1
ATOM 674 C CA . ILE A 1 87 ? -3.346 -13.581 -7.280 1.00 92.81 87 ILE A CA 1
ATOM 675 C C . ILE A 1 87 ? -3.516 -12.466 -6.238 1.00 92.81 87 ILE A C 1
ATOM 677 O O . ILE A 1 87 ? -3.517 -12.754 -5.045 1.00 92.81 87 ILE A O 1
ATOM 681 N N . LEU A 1 88 ? -3.764 -11.219 -6.660 1.00 93.38 88 LEU A N 1
ATOM 682 C CA . LEU A 1 88 ? -4.059 -10.120 -5.735 1.00 93.38 88 LEU A CA 1
ATOM 683 C C . LEU A 1 88 ? -5.419 -10.297 -5.054 1.00 93.38 88 LEU A C 1
ATOM 685 O O . LEU A 1 88 ? -5.584 -9.895 -3.905 1.00 93.38 88 LEU A O 1
ATOM 689 N N . LEU A 1 89 ? -6.380 -10.939 -5.727 1.00 94.06 89 LEU A N 1
ATOM 690 C CA . LEU A 1 89 ? -7.653 -11.301 -5.108 1.00 94.06 89 LEU A CA 1
ATOM 691 C C . LEU A 1 89 ? -7.446 -12.384 -4.044 1.00 94.06 89 LEU A C 1
ATOM 693 O O . LEU A 1 89 ? -7.983 -12.264 -2.947 1.00 94.06 89 LEU A O 1
ATOM 697 N N . ALA A 1 90 ? -6.638 -13.407 -4.341 1.00 94.56 90 ALA A N 1
ATOM 698 C CA . ALA A 1 90 ? -6.288 -14.446 -3.371 1.00 94.56 90 ALA A CA 1
ATOM 699 C C . ALA A 1 90 ? -5.552 -13.854 -2.157 1.00 94.56 90 ALA A C 1
ATOM 701 O O . ALA A 1 90 ? -5.929 -14.127 -1.019 1.00 94.56 90 ALA A O 1
ATOM 702 N N . LEU A 1 91 ? -4.576 -12.970 -2.386 1.00 95.06 91 LEU A N 1
ATOM 703 C CA . LEU A 1 91 ? -3.878 -12.243 -1.324 1.00 95.06 91 LEU A CA 1
ATOM 704 C C . LEU A 1 91 ? -4.847 -11.412 -0.471 1.00 95.06 91 LEU A C 1
ATOM 706 O O . LEU A 1 91 ? -4.791 -11.468 0.757 1.00 95.06 91 LEU A O 1
ATOM 710 N N . GLY A 1 92 ? -5.764 -10.682 -1.112 1.00 94.50 92 GLY A N 1
ATOM 711 C CA . GLY A 1 92 ? -6.774 -9.885 -0.423 1.00 94.50 92 GLY A CA 1
ATOM 712 C C . GLY A 1 92 ? -7.714 -10.737 0.431 1.00 94.50 92 GLY A C 1
ATOM 713 O O . GLY A 1 92 ? -7.956 -10.396 1.583 1.00 94.50 92 GLY A O 1
ATOM 714 N N . ILE A 1 93 ? -8.187 -11.880 -0.078 1.00 95.25 93 ILE A N 1
ATOM 715 C CA . ILE A 1 93 ? -9.032 -12.817 0.684 1.00 95.25 93 ILE A CA 1
ATOM 716 C C . ILE A 1 93 ? -8.256 -13.424 1.858 1.00 95.25 93 ILE A C 1
ATOM 718 O O . ILE A 1 93 ? -8.803 -13.526 2.956 1.00 95.25 93 ILE A O 1
ATOM 722 N N . PHE A 1 94 ? -6.985 -13.788 1.657 1.00 96.50 94 PHE A N 1
ATOM 723 C CA . PHE A 1 94 ? -6.117 -14.287 2.723 1.00 96.50 94 PHE A CA 1
ATOM 724 C C . PHE A 1 94 ? -6.006 -13.273 3.868 1.00 96.50 94 PHE A C 1
ATOM 726 O O . PHE A 1 94 ? -6.325 -13.605 5.014 1.00 96.50 94 PHE A O 1
ATOM 733 N N . GLN A 1 95 ? -5.614 -12.035 3.550 1.00 95.56 95 GLN A N 1
ATOM 734 C CA . GLN A 1 95 ? -5.453 -10.956 4.526 1.00 95.56 95 GLN A CA 1
ATOM 735 C C . GLN A 1 95 ? -6.779 -10.613 5.208 1.00 95.56 95 GLN A C 1
ATOM 737 O O . GLN A 1 95 ? -6.835 -10.488 6.429 1.00 95.56 95 GLN A O 1
ATOM 742 N N . PHE A 1 96 ? -7.859 -10.513 4.436 1.00 94.75 96 PHE A N 1
ATOM 743 C CA . PHE A 1 96 ? -9.178 -10.178 4.951 1.00 94.75 96 PHE A CA 1
ATOM 744 C C . PHE A 1 96 ? -9.719 -11.258 5.892 1.00 94.75 96 PHE A C 1
ATOM 746 O O . PHE A 1 96 ? -10.134 -10.950 7.006 1.00 94.75 96 PHE A O 1
ATOM 753 N N . GLY A 1 97 ? -9.660 -12.532 5.495 1.00 94.62 97 GLY A N 1
ATOM 754 C CA . GLY A 1 97 ? -10.095 -13.646 6.338 1.00 94.62 97 GLY A CA 1
ATOM 755 C C . GLY A 1 97 ? -9.304 -13.731 7.644 1.00 94.62 97 GLY A C 1
ATOM 756 O O . GLY A 1 97 ? -9.895 -13.923 8.706 1.00 94.62 97 GLY A O 1
ATOM 757 N N . LEU A 1 98 ? -7.987 -13.506 7.589 1.00 95.81 98 LEU A N 1
ATOM 758 C CA . LEU A 1 98 ? -7.129 -13.489 8.774 1.00 95.81 98 LEU A CA 1
ATOM 759 C C . LEU A 1 98 ? -7.485 -12.335 9.724 1.00 95.81 98 LEU A C 1
ATOM 761 O O . LEU A 1 98 ? -7.639 -12.550 10.926 1.00 95.81 98 LEU A O 1
ATOM 765 N N . LEU A 1 99 ? -7.649 -11.121 9.190 1.00 94.31 99 LEU A N 1
ATOM 766 C CA . LEU A 1 99 ? -7.969 -9.928 9.979 1.00 94.31 99 LEU A CA 1
ATOM 767 C C . LEU A 1 99 ? -9.364 -10.003 10.608 1.00 94.31 99 LEU A C 1
ATOM 769 O O . LEU A 1 99 ? -9.530 -9.657 11.777 1.00 94.31 99 LEU A O 1
ATOM 773 N N . LEU A 1 100 ? -10.366 -10.488 9.872 1.00 94.44 100 LEU A N 1
ATOM 774 C CA . LEU A 1 100 ? -11.723 -10.603 10.406 1.00 94.44 100 LEU A CA 1
ATOM 775 C C . LEU A 1 100 ? -11.872 -11.761 11.397 1.00 94.44 100 LEU A C 1
ATOM 777 O O . LEU A 1 100 ? -12.676 -11.672 12.325 1.00 94.44 100 LEU A O 1
ATOM 781 N N . ALA A 1 101 ? -11.084 -12.831 11.265 1.00 94.88 101 ALA A N 1
ATOM 782 C CA . ALA A 1 101 ? -11.091 -13.914 12.247 1.00 94.88 101 ALA A CA 1
ATOM 783 C C . ALA A 1 101 ? -10.710 -13.421 13.656 1.00 94.88 101 ALA A C 1
ATOM 785 O O . ALA A 1 101 ? -11.249 -13.911 14.650 1.00 94.88 101 ALA A O 1
ATOM 786 N N . ILE A 1 102 ? -9.832 -12.415 13.741 1.00 94.88 102 ILE A N 1
ATOM 787 C CA . ILE A 1 102 ? -9.403 -11.792 15.001 1.00 94.88 102 ILE A CA 1
ATOM 788 C C . ILE A 1 102 ? -10.187 -10.518 15.352 1.00 94.88 102 ILE A C 1
ATOM 790 O O . ILE A 1 102 ? -9.851 -9.831 16.316 1.00 94.88 102 ILE A O 1
ATOM 794 N N . GLU A 1 103 ? -11.259 -10.197 14.626 1.00 92.50 103 GLU A N 1
ATOM 795 C CA . GLU A 1 103 ? -12.024 -8.967 14.845 1.00 92.50 103 GLU A CA 1
ATOM 796 C C . GLU A 1 103 ? -12.609 -8.895 16.262 1.00 92.50 103 GLU A C 1
ATOM 798 O O . GLU A 1 103 ? -12.479 -7.880 16.944 1.00 92.50 103 GLU A O 1
ATOM 803 N N . LYS A 1 104 ? -13.236 -9.980 16.732 1.00 90.75 104 LYS A N 1
ATOM 804 C CA . LYS A 1 104 ? -13.844 -10.042 18.072 1.00 90.75 104 LYS A CA 1
ATOM 805 C C . LYS A 1 104 ? -12.832 -9.805 19.204 1.00 90.75 104 LYS A C 1
ATOM 807 O O . LYS A 1 104 ? -13.082 -8.902 20.005 1.00 90.75 104 LYS A O 1
ATOM 812 N N . PRO A 1 105 ? -11.709 -10.549 19.299 1.00 93.31 105 PRO A N 1
ATOM 813 C CA . PRO A 1 105 ? -10.724 -10.299 20.350 1.00 93.31 105 PRO A CA 1
ATOM 814 C C . PRO A 1 105 ? -10.091 -8.910 20.225 1.00 93.31 105 PRO A C 1
ATOM 816 O O . PRO A 1 105 ? -9.853 -8.260 21.239 1.00 93.31 105 PRO A O 1
ATOM 819 N N . MET A 1 106 ? -9.895 -8.401 19.004 1.00 92.50 106 MET A N 1
ATOM 820 C CA . MET A 1 106 ? -9.379 -7.048 18.800 1.00 92.50 106 MET A CA 1
ATOM 821 C C . MET A 1 106 ? -10.358 -5.988 19.324 1.00 92.50 106 MET A C 1
ATOM 823 O O . MET A 1 106 ? -9.966 -5.106 20.081 1.00 92.50 106 MET A O 1
ATOM 827 N N . ARG A 1 107 ? -11.656 -6.112 19.021 1.00 91.94 107 ARG A N 1
ATOM 828 C CA . ARG A 1 107 ? -12.702 -5.222 19.559 1.00 91.94 107 ARG A CA 1
ATOM 829 C C . ARG A 1 107 ? -12.745 -5.232 21.086 1.00 91.94 107 ARG A C 1
ATOM 831 O O . ARG A 1 107 ? -12.947 -4.182 21.683 1.00 91.94 107 ARG A O 1
ATOM 838 N N . GLN A 1 108 ? -12.532 -6.389 21.714 1.00 93.38 108 GLN A N 1
ATOM 839 C CA . GLN A 1 108 ? -12.430 -6.495 23.172 1.00 93.38 108 GLN A CA 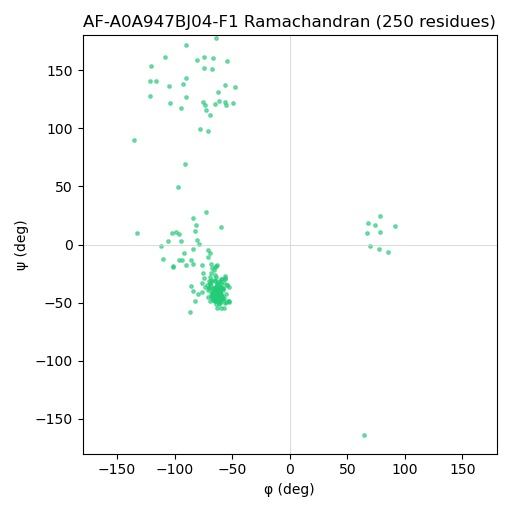1
ATOM 840 C C . GLN A 1 108 ? -11.175 -5.803 23.712 1.00 93.38 108 GLN A C 1
ATOM 842 O O . GLN A 1 108 ? -11.267 -5.038 24.668 1.00 93.38 108 GLN A O 1
ATOM 847 N N . ALA A 1 109 ? -10.016 -6.000 23.079 1.00 93.75 109 ALA A N 1
ATOM 848 C CA . ALA A 1 109 ? -8.783 -5.311 23.458 1.00 93.75 109 ALA A CA 1
ATOM 849 C C . ALA A 1 109 ? -8.919 -3.780 23.348 1.00 93.75 109 ALA A C 1
ATOM 851 O O . ALA A 1 109 ? -8.459 -3.053 24.230 1.00 93.75 109 ALA A O 1
ATOM 852 N N . LEU A 1 110 ? -9.617 -3.286 22.320 1.00 93.88 110 LEU A N 1
ATOM 853 C CA . LEU A 1 110 ? -9.891 -1.858 22.122 1.00 93.88 110 LEU A CA 1
ATOM 854 C C . LEU A 1 110 ? -10.874 -1.261 23.145 1.00 93.88 110 LEU A C 1
ATOM 856 O O . LEU A 1 110 ? -11.013 -0.044 23.185 1.00 93.88 110 LEU A O 1
ATOM 860 N N . MET A 1 111 ? -11.508 -2.058 24.015 1.00 93.75 111 MET A N 1
ATOM 861 C CA . MET A 1 111 ? -12.244 -1.510 25.167 1.00 93.75 111 MET A CA 1
ATOM 862 C C . MET A 1 111 ? -11.298 -0.889 26.210 1.00 93.75 111 MET A C 1
ATOM 864 O O . MET A 1 111 ? -11.730 -0.106 27.054 1.00 93.75 111 MET A O 1
ATOM 868 N N . ASN A 1 112 ? -9.999 -1.206 26.163 1.00 95.19 112 ASN A N 1
ATOM 869 C CA . ASN A 1 112 ? -8.993 -0.561 26.997 1.00 95.19 112 ASN A CA 1
ATOM 870 C C . ASN A 1 112 ? -8.718 0.864 26.499 1.00 95.19 112 ASN A C 1
ATOM 872 O O . ASN A 1 112 ? -8.213 1.055 25.390 1.00 95.19 112 ASN A O 1
ATOM 876 N N . LEU A 1 113 ? -8.955 1.857 27.363 1.00 93.69 113 LEU A N 1
ATOM 877 C CA . LEU A 1 113 ? -8.767 3.275 27.051 1.00 93.69 113 LEU A CA 1
ATOM 878 C C . LEU A 1 113 ? -7.369 3.590 26.497 1.00 93.69 113 LEU A C 1
ATOM 880 O O . LEU A 1 113 ? -7.251 4.423 25.603 1.00 93.69 113 LEU A O 1
ATOM 884 N N . ARG A 1 114 ? -6.312 2.924 26.981 1.00 94.88 114 ARG A N 1
ATOM 885 C CA . ARG A 1 114 ? -4.937 3.157 26.506 1.00 94.88 114 ARG A CA 1
ATOM 886 C C . ARG A 1 114 ? -4.758 2.727 25.053 1.00 94.88 114 ARG A C 1
ATOM 888 O O . ARG A 1 114 ? -4.227 3.497 24.259 1.00 94.88 114 ARG A O 1
ATOM 895 N N . LEU A 1 115 ? -5.218 1.521 24.711 1.00 93.56 115 LEU A N 1
ATOM 896 C CA . LEU A 1 115 ? -5.142 0.998 23.345 1.00 93.56 115 LEU A CA 1
ATOM 897 C C . LEU A 1 115 ? -6.033 1.809 22.409 1.00 93.56 115 LEU A C 1
ATOM 899 O O . LEU A 1 115 ? -5.571 2.230 21.355 1.00 93.56 115 LEU A O 1
ATOM 903 N N . TRP A 1 116 ? -7.258 2.116 22.839 1.00 93.94 116 TRP A N 1
ATOM 904 C CA . TRP A 1 116 ? -8.166 2.977 22.088 1.00 93.94 116 TRP A CA 1
ATOM 905 C C . TRP A 1 116 ? -7.550 4.346 21.788 1.00 93.94 116 TRP A C 1
ATOM 907 O O . TRP A 1 116 ? -7.512 4.774 20.637 1.00 93.94 116 TRP A O 1
ATOM 917 N N . THR A 1 117 ? -7.005 5.012 22.810 1.00 92.50 117 THR A N 1
ATOM 918 C CA . THR A 1 117 ? -6.381 6.335 22.663 1.00 92.50 117 THR A CA 1
ATOM 919 C C . THR A 1 117 ? -5.184 6.278 21.720 1.00 92.50 117 THR A C 1
ATOM 921 O O . THR A 1 117 ? -5.053 7.141 20.855 1.00 92.50 117 THR A O 1
ATOM 924 N N . ALA A 1 118 ? -4.339 5.249 21.833 1.00 92.19 118 ALA A N 1
ATOM 925 C CA . ALA A 1 118 ? -3.211 5.053 20.928 1.00 92.19 118 ALA A CA 1
ATOM 926 C C . ALA A 1 118 ? -3.673 4.850 19.475 1.00 92.19 118 ALA A C 1
ATOM 928 O O . ALA A 1 118 ? -3.135 5.485 18.570 1.00 92.19 118 ALA A O 1
ATOM 929 N N . THR A 1 119 ? -4.701 4.025 19.244 1.00 92.81 119 THR A N 1
ATOM 930 C CA . THR A 1 119 ? -5.275 3.816 17.907 1.00 92.81 119 THR A CA 1
ATOM 931 C C . THR A 1 119 ? -5.837 5.109 17.330 1.00 92.81 119 THR A C 1
ATOM 933 O O . THR A 1 119 ? -5.540 5.432 16.184 1.00 92.81 119 THR A O 1
ATOM 936 N N . VAL A 1 120 ? -6.602 5.879 18.109 1.00 91.31 120 VAL A N 1
ATOM 937 C CA . VAL A 1 120 ? -7.162 7.167 17.667 1.00 91.31 120 VAL A CA 1
ATOM 938 C C . VAL A 1 120 ? -6.055 8.172 17.353 1.00 91.31 120 VAL A C 1
ATOM 940 O O . VAL A 1 120 ? -6.133 8.854 16.334 1.00 91.31 120 VAL A O 1
ATOM 943 N N . LEU A 1 121 ? -5.007 8.239 18.179 1.00 89.25 121 LEU A N 1
ATOM 944 C CA . LEU A 1 121 ? -3.869 9.127 17.951 1.00 89.25 121 LEU A CA 1
ATOM 945 C C . LEU A 1 121 ? -3.161 8.795 16.634 1.00 89.25 121 LEU A C 1
ATOM 947 O O . LEU A 1 121 ? -2.994 9.681 15.799 1.00 89.25 121 LEU A O 1
ATOM 951 N N . VAL A 1 122 ? -2.808 7.524 16.419 1.00 88.94 122 VAL A N 1
ATOM 952 C CA . VAL A 1 122 ? -2.158 7.074 15.178 1.00 88.94 122 VAL A CA 1
ATOM 953 C C . VAL A 1 122 ? -3.074 7.295 13.977 1.00 88.94 122 VAL A C 1
ATOM 955 O O . VAL A 1 122 ? -2.627 7.807 12.954 1.00 88.94 122 VAL A O 1
ATOM 958 N N . ASN A 1 123 ? -4.365 6.981 14.108 1.00 90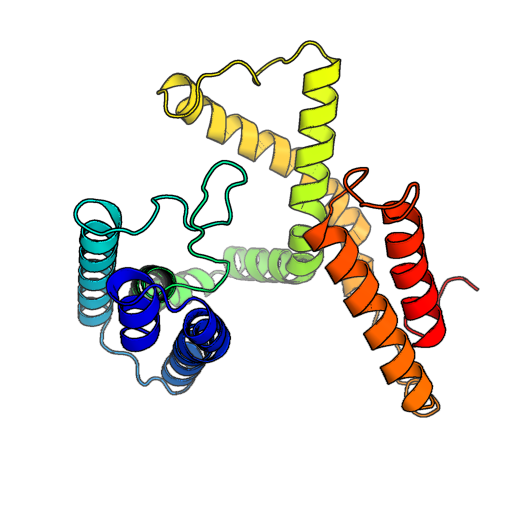.62 123 ASN A N 1
ATOM 959 C CA . ASN A 1 123 ? -5.346 7.205 13.049 1.00 90.62 123 ASN A CA 1
ATOM 960 C C . ASN A 1 123 ? -5.499 8.697 12.707 1.00 90.62 123 ASN A C 1
ATOM 962 O O . ASN A 1 123 ? -5.709 9.029 11.548 1.00 90.62 123 ASN A O 1
ATOM 966 N N . SER A 1 124 ? -5.339 9.599 13.682 1.00 89.00 124 SER A N 1
ATOM 967 C CA . SER A 1 124 ? -5.386 11.055 13.465 1.00 89.00 124 SER A CA 1
ATOM 968 C C . SER A 1 124 ? -4.183 11.629 12.707 1.00 89.00 124 SER A C 1
ATOM 970 O O . SER A 1 124 ? -4.150 12.831 12.460 1.00 89.00 124 SER A O 1
ATOM 972 N N . MET A 1 125 ? -3.182 10.794 12.414 1.00 90.19 125 MET A N 1
ATOM 973 C CA . MET A 1 125 ? -1.944 11.156 11.715 1.00 90.19 125 MET A CA 1
ATOM 974 C C . MET A 1 125 ? -1.616 10.160 10.592 1.00 90.19 125 M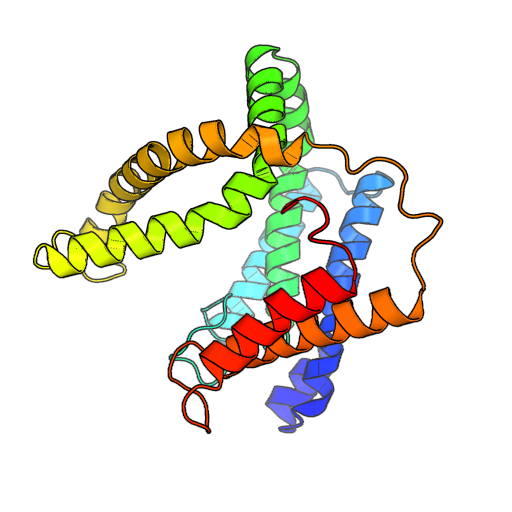ET A C 1
ATOM 976 O O . MET A 1 125 ? -0.492 10.133 10.079 1.00 90.19 125 MET A O 1
ATOM 980 N N . ILE A 1 126 ? -2.552 9.263 10.259 1.00 91.00 126 ILE A N 1
ATOM 981 C CA . ILE A 1 126 ? -2.274 8.113 9.396 1.00 91.00 126 ILE A CA 1
ATOM 982 C C . ILE A 1 126 ? -1.965 8.552 7.967 1.00 91.00 126 ILE A C 1
ATOM 984 O O . ILE A 1 126 ? -1.145 7.924 7.299 1.00 91.00 126 ILE A O 1
ATOM 988 N N . MET A 1 127 ? -2.558 9.661 7.515 1.00 91.25 127 MET A N 1
ATOM 989 C CA . MET A 1 127 ? -2.293 10.209 6.187 1.00 91.25 127 MET A CA 1
ATOM 990 C C . MET A 1 127 ? -0.886 10.807 6.106 1.00 91.25 127 MET A C 1
ATOM 992 O O . MET A 1 127 ? -0.185 10.588 5.123 1.00 91.25 127 MET A O 1
ATOM 996 N N . THR A 1 128 ? -0.424 11.486 7.154 1.00 91.75 128 THR A N 1
ATOM 997 C CA . THR A 1 128 ? 0.936 12.024 7.267 1.00 91.75 128 THR A CA 1
ATOM 998 C C . THR A 1 128 ? 1.938 10.881 7.316 1.00 91.75 128 THR A C 1
ATOM 1000 O O . THR A 1 128 ? 2.912 10.888 6.569 1.00 91.75 128 THR A O 1
ATOM 1003 N N . VAL A 1 129 ? 1.683 9.851 8.128 1.00 92.12 129 VAL A N 1
ATOM 1004 C CA . VAL A 1 129 ? 2.509 8.632 8.152 1.00 92.12 129 VAL A CA 1
ATOM 1005 C C . VAL A 1 129 ? 2.592 8.019 6.749 1.00 92.12 129 VAL A C 1
ATOM 1007 O O . VAL A 1 129 ? 3.690 7.765 6.251 1.00 92.12 129 VAL A O 1
ATOM 1010 N N . TYR A 1 130 ? 1.451 7.838 6.078 1.00 90.94 130 TYR A N 1
ATOM 1011 C CA . TYR A 1 130 ? 1.381 7.271 4.732 1.0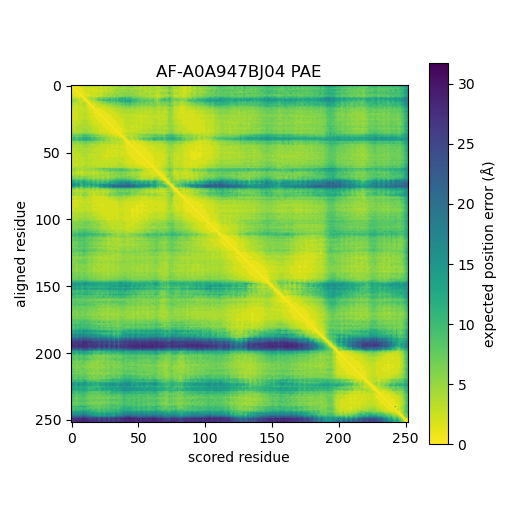0 90.94 130 TYR A CA 1
ATOM 10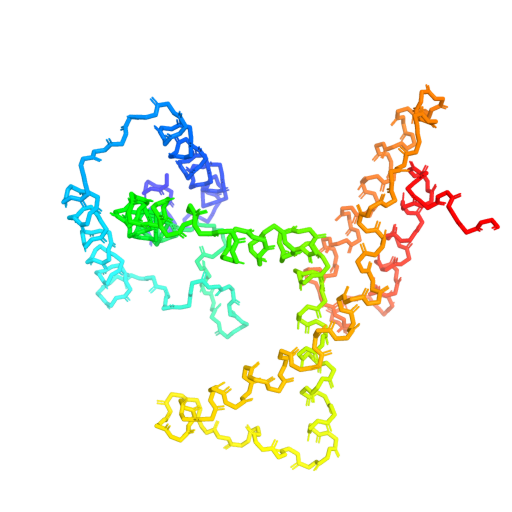12 C C . TYR A 1 130 ? 2.177 8.089 3.706 1.00 90.94 130 TYR A C 1
ATOM 1014 O O . TYR A 1 130 ? 2.946 7.513 2.941 1.00 90.94 130 TYR A O 1
ATOM 1022 N N . LEU A 1 131 ? 2.067 9.417 3.721 1.00 91.50 131 LEU A N 1
ATOM 1023 C CA . LEU A 1 131 ? 2.767 10.283 2.767 1.00 91.50 131 LEU A CA 1
ATOM 1024 C C . LEU A 1 131 ? 4.279 10.363 3.018 1.00 91.50 131 LEU A C 1
ATOM 1026 O O . LEU A 1 131 ? 5.050 10.459 2.066 1.00 91.50 131 LEU A O 1
ATOM 1030 N N . TRP A 1 132 ? 4.717 10.320 4.279 1.00 94.25 132 TRP A N 1
ATOM 1031 C CA . TRP A 1 132 ? 6.108 10.623 4.631 1.00 94.25 132 TRP A CA 1
ATOM 1032 C C . TRP A 1 132 ? 6.990 9.402 4.892 1.00 94.25 132 TRP A C 1
ATOM 1034 O O . TRP A 1 132 ? 8.209 9.529 4.795 1.00 94.25 132 TRP A O 1
ATOM 1044 N N . HIS A 1 133 ? 6.434 8.219 5.180 1.00 93.94 133 HIS A N 1
ATOM 1045 C CA . HIS A 1 133 ? 7.257 7.053 5.536 1.00 93.94 133 HIS A CA 1
ATOM 1046 C C . HIS A 1 133 ? 8.230 6.624 4.422 1.00 93.94 133 HIS A C 1
ATOM 1048 O O . HIS A 1 133 ? 9.400 6.374 4.712 1.00 93.94 133 HIS A O 1
ATOM 1054 N N . ILE A 1 134 ? 7.794 6.596 3.152 1.00 93.00 134 ILE A N 1
ATOM 1055 C CA . ILE A 1 134 ? 8.681 6.290 2.013 1.00 93.00 134 ILE A CA 1
ATOM 1056 C C . ILE A 1 134 ? 9.721 7.395 1.819 1.00 93.00 134 ILE A C 1
ATOM 1058 O O . ILE A 1 134 ? 10.888 7.091 1.593 1.00 93.00 134 ILE A O 1
ATOM 1062 N N . THR A 1 135 ? 9.338 8.664 1.961 1.00 93.25 135 THR A N 1
ATOM 1063 C CA . THR A 1 135 ? 10.263 9.800 1.838 1.00 93.25 135 THR A CA 1
ATOM 1064 C C . THR A 1 135 ? 11.375 9.729 2.883 1.00 93.25 135 THR A C 1
ATOM 1066 O O . THR A 1 135 ? 12.551 9.808 2.532 1.00 93.25 135 THR A O 1
ATOM 1069 N N . VAL A 1 136 ? 11.025 9.509 4.156 1.00 95.31 136 VAL A N 1
ATOM 1070 C CA . VAL A 1 136 ? 11.995 9.326 5.250 1.00 95.31 136 VAL A CA 1
ATOM 1071 C C . VAL A 1 136 ? 12.909 8.139 4.963 1.00 95.31 136 VAL A C 1
ATOM 1073 O O . VAL A 1 136 ? 14.124 8.254 5.114 1.00 95.31 136 VAL A O 1
ATOM 1076 N N . MET A 1 137 ? 12.345 7.021 4.500 1.00 94.69 137 MET A N 1
ATOM 1077 C CA . MET A 1 137 ? 13.118 5.835 4.140 1.00 94.69 137 MET A CA 1
ATOM 1078 C C . MET A 1 137 ? 14.128 6.126 3.021 1.00 94.69 137 MET A C 1
ATOM 1080 O O . MET A 1 137 ? 15.294 5.769 3.162 1.00 94.69 137 MET A O 1
ATOM 1084 N N . ILE A 1 138 ? 13.718 6.796 1.941 1.00 92.75 138 ILE A N 1
ATOM 1085 C CA . ILE A 1 138 ? 14.598 7.126 0.809 1.00 92.75 138 ILE A CA 1
ATOM 1086 C C . ILE A 1 138 ? 15.708 8.089 1.238 1.00 92.75 138 ILE A C 1
ATOM 1088 O O . ILE A 1 138 ? 16.869 7.851 0.913 1.00 92.75 138 ILE A O 1
ATOM 1092 N N . VAL A 1 139 ? 15.383 9.141 1.998 1.00 94.69 139 VAL A N 1
ATOM 1093 C CA . VAL A 1 139 ? 16.384 10.095 2.509 1.00 94.69 139 VAL A CA 1
ATOM 1094 C C . VAL A 1 139 ? 17.390 9.382 3.409 1.00 94.69 139 VAL A C 1
ATOM 1096 O O . VAL A 1 139 ? 18.594 9.552 3.236 1.00 94.69 139 VAL A O 1
ATOM 1099 N N . PHE A 1 140 ? 16.919 8.543 4.332 1.00 94.75 140 PHE A N 1
ATOM 1100 C CA . PHE A 1 140 ? 17.790 7.793 5.233 1.00 94.75 140 PHE A CA 1
ATOM 1101 C C . PHE A 1 140 ? 18.705 6.816 4.480 1.00 94.75 140 PHE A C 1
ATOM 1103 O O . PHE A 1 140 ? 19.909 6.790 4.730 1.00 94.75 140 PHE A O 1
ATOM 1110 N N . ILE A 1 141 ? 18.168 6.066 3.512 1.00 93.31 141 ILE A N 1
ATOM 1111 C CA . ILE A 1 141 ? 18.964 5.178 2.648 1.00 93.31 141 ILE A CA 1
ATOM 1112 C C . ILE A 1 141 ? 19.994 5.982 1.845 1.00 93.31 141 ILE A C 1
ATOM 1114 O O . ILE A 1 141 ? 21.148 5.569 1.762 1.00 93.31 141 ILE A O 1
ATOM 1118 N N . GLY A 1 142 ? 19.613 7.140 1.299 1.00 92.50 142 GLY A N 1
ATOM 1119 C CA . GLY A 1 142 ? 20.524 8.034 0.582 1.00 92.50 142 GLY A CA 1
ATOM 1120 C C . GLY A 1 142 ? 21.670 8.540 1.461 1.00 92.50 142 GLY A C 1
ATOM 1121 O O . GLY A 1 142 ? 22.823 8.524 1.037 1.00 92.50 142 GLY A O 1
ATOM 1122 N N . LEU A 1 143 ? 21.388 8.915 2.712 1.00 94.44 143 LEU A N 1
ATOM 1123 C CA . LEU A 1 143 ? 22.416 9.315 3.678 1.00 94.44 143 LEU A CA 1
ATOM 1124 C C . LEU A 1 143 ? 23.364 8.161 4.024 1.00 94.44 143 LEU A C 1
ATOM 1126 O O . LEU A 1 143 ? 24.574 8.365 4.061 1.00 94.44 143 LEU A O 1
ATOM 1130 N N . LEU A 1 144 ? 22.845 6.946 4.229 1.00 93.19 144 LEU A N 1
ATOM 1131 C CA . LEU A 1 144 ? 23.682 5.764 4.463 1.00 93.19 144 LEU A CA 1
ATOM 1132 C C . LEU A 1 144 ? 24.549 5.427 3.252 1.00 93.19 144 LEU A C 1
ATOM 1134 O O . LEU A 1 144 ? 25.710 5.058 3.420 1.00 93.19 144 LEU A O 1
ATOM 1138 N N . TYR A 1 145 ? 24.009 5.579 2.043 1.00 92.62 145 TYR A N 1
ATOM 1139 C CA . TYR A 1 145 ? 24.761 5.403 0.806 1.00 92.62 145 TYR A CA 1
ATOM 1140 C C . TYR A 1 145 ? 25.934 6.392 0.726 1.00 92.62 145 TYR A C 1
ATOM 1142 O O . TYR A 1 145 ? 27.067 5.977 0.489 1.00 92.62 145 TYR A O 1
ATOM 1150 N N . LEU A 1 146 ? 25.696 7.674 1.027 1.00 92.81 146 LEU A N 1
ATOM 1151 C CA . LEU A 1 146 ? 26.747 8.699 1.091 1.00 92.81 146 LEU A CA 1
ATOM 1152 C C . LEU A 1 146 ? 27.759 8.454 2.222 1.00 92.81 146 LEU A C 1
ATOM 1154 O O . LEU A 1 146 ? 28.934 8.775 2.074 1.00 92.81 146 LEU A O 1
ATOM 1158 N N . ALA A 1 147 ? 27.331 7.848 3.330 1.00 90.81 147 ALA A N 1
ATOM 1159 C CA . ALA A 1 147 ? 28.178 7.484 4.467 1.00 90.81 147 ALA A CA 1
ATOM 1160 C C . ALA A 1 147 ? 28.964 6.168 4.269 1.00 90.81 147 ALA A C 1
ATOM 1162 O O . ALA A 1 147 ? 29.451 5.588 5.240 1.00 90.81 147 ALA A O 1
ATOM 1163 N N . GLY A 1 148 ? 29.083 5.672 3.033 1.00 88.00 148 GLY A N 1
ATOM 1164 C CA . GLY A 1 148 ? 29.858 4.468 2.708 1.00 88.00 148 GLY A CA 1
ATOM 1165 C C . GLY A 1 148 ? 29.062 3.160 2.730 1.00 88.00 148 GLY A C 1
ATOM 1166 O O . GLY A 1 148 ? 29.654 2.085 2.755 1.00 88.00 148 GLY A O 1
ATOM 1167 N N . GLY A 1 149 ? 27.728 3.222 2.715 1.00 86.50 149 GLY A N 1
ATOM 1168 C CA . GLY A 1 149 ? 26.859 2.055 2.537 1.00 86.50 149 GLY A CA 1
ATOM 1169 C C . GLY A 1 149 ? 26.668 1.186 3.782 1.00 86.50 149 GLY A C 1
ATOM 1170 O O . GLY A 1 149 ? 26.355 -0.002 3.668 1.00 86.50 149 GLY A O 1
ATOM 1171 N N . VAL A 1 150 ? 26.842 1.754 4.979 1.00 81.88 150 VAL A N 1
ATOM 1172 C CA . VAL A 1 150 ? 26.694 1.025 6.250 1.00 81.88 150 VAL A CA 1
ATOM 1173 C C . VAL A 1 150 ? 25.304 0.382 6.341 1.00 81.88 150 VAL A C 1
ATOM 1175 O O . VAL A 1 150 ? 24.282 1.053 6.233 1.00 81.88 150 VAL A O 1
ATOM 1178 N N . GLY A 1 151 ? 25.261 -0.940 6.528 1.00 80.56 151 GLY A N 1
ATOM 1179 C CA . GLY A 1 151 ? 24.014 -1.707 6.643 1.00 80.56 151 GLY A CA 1
ATOM 1180 C C . GLY A 1 151 ? 23.286 -1.996 5.322 1.00 80.56 151 GLY A C 1
ATOM 1181 O O . GLY A 1 151 ? 22.301 -2.732 5.344 1.00 80.56 151 GLY A O 1
ATOM 1182 N N . LEU A 1 152 ? 23.769 -1.480 4.184 1.00 84.75 152 LEU A N 1
ATOM 1183 C CA . LEU A 1 152 ? 23.207 -1.743 2.849 1.00 84.75 152 LEU A CA 1
ATOM 1184 C C . LEU A 1 152 ? 23.834 -2.965 2.159 1.00 84.75 152 LEU A C 1
ATOM 1186 O O . LEU A 1 152 ? 23.243 -3.510 1.235 1.00 84.75 152 LEU A O 1
ATOM 1190 N N . GLY A 1 153 ? 25.001 -3.421 2.622 1.00 82.94 153 GLY A N 1
ATOM 1191 C CA . GLY A 1 153 ? 25.710 -4.577 2.058 1.00 82.94 153 GLY A CA 1
ATOM 1192 C C . GLY A 1 153 ? 25.195 -5.950 2.507 1.00 82.94 153 GLY A C 1
ATOM 1193 O O . GLY A 1 153 ? 25.804 -6.960 2.169 1.00 82.94 153 GLY A O 1
ATOM 1194 N N . LEU A 1 154 ? 24.119 -6.014 3.301 1.00 85.81 154 LEU A N 1
ATOM 1195 C CA . LEU A 1 154 ? 23.547 -7.288 3.739 1.00 85.81 154 LEU A CA 1
ATOM 1196 C C . LEU A 1 154 ? 22.780 -7.945 2.592 1.00 85.81 154 LEU A C 1
ATOM 1198 O O . LEU A 1 154 ? 21.814 -7.377 2.081 1.00 85.81 154 LEU A O 1
ATOM 1202 N N . GLU A 1 155 ? 23.175 -9.167 2.245 1.00 86.50 155 GLU A N 1
ATOM 1203 C CA . GLU A 1 155 ? 22.530 -9.936 1.186 1.00 86.50 155 GLU A CA 1
ATOM 1204 C C . GLU A 1 155 ? 21.049 -10.213 1.526 1.00 86.50 155 GLU A C 1
ATOM 1206 O O . GLU A 1 155 ? 20.756 -10.780 2.591 1.00 86.50 155 GLU A O 1
ATOM 1211 N N . PRO A 1 156 ? 20.096 -9.809 0.661 1.00 86.06 156 PRO A N 1
ATOM 1212 C CA . PRO A 1 156 ? 18.672 -10.019 0.894 1.00 86.06 156 PRO A CA 1
ATOM 1213 C C . PRO A 1 156 ? 18.309 -11.488 1.119 1.00 86.06 156 PRO A C 1
ATOM 1215 O O . PRO A 1 156 ? 18.777 -12.375 0.417 1.00 86.06 156 PRO A O 1
ATOM 1218 N N . GLY A 1 157 ? 17.436 -11.748 2.095 1.00 84.00 157 GLY A N 1
ATOM 1219 C CA . GLY A 1 157 ? 16.950 -13.100 2.397 1.00 84.00 157 GLY A CA 1
ATOM 1220 C C . GLY A 1 157 ? 17.843 -13.922 3.334 1.00 84.00 157 GLY A C 1
ATOM 1221 O O . GLY A 1 157 ? 17.416 -14.980 3.791 1.00 84.00 157 GLY A O 1
ATOM 1222 N N . THR A 1 158 ? 19.029 -13.429 3.697 1.00 92.31 158 THR A N 1
ATOM 1223 C CA . THR A 1 158 ? 19.887 -14.068 4.707 1.00 92.31 158 THR A CA 1
ATOM 1224 C C . THR A 1 158 ? 19.362 -13.869 6.135 1.00 92.31 158 THR A C 1
ATOM 1226 O O . THR A 1 158 ? 18.577 -12.963 6.426 1.00 92.31 158 THR A O 1
ATOM 1229 N N . VAL A 1 159 ? 19.818 -14.707 7.073 1.00 92.50 159 VAL A N 1
ATOM 1230 C CA . VAL A 1 159 ? 19.453 -14.580 8.497 1.00 92.50 159 VAL A CA 1
ATOM 1231 C C . VAL A 1 159 ? 19.929 -13.243 9.074 1.00 92.50 159 VAL A C 1
ATOM 1233 O O . VAL A 1 159 ? 19.179 -12.580 9.787 1.00 92.50 159 VAL A O 1
ATOM 1236 N N . SER A 1 160 ? 21.144 -12.808 8.730 1.00 89.88 160 SER A N 1
ATOM 1237 C CA . SER A 1 160 ? 21.688 -11.509 9.151 1.00 89.88 160 SER A CA 1
ATOM 1238 C C . SER A 1 160 ? 20.844 -10.343 8.630 1.00 89.88 160 SER A C 1
ATOM 1240 O O . SER A 1 160 ? 20.575 -9.395 9.369 1.00 89.88 160 SER A O 1
ATOM 1242 N N . TRP A 1 161 ? 20.347 -10.440 7.395 1.00 91.25 161 TRP A N 1
ATOM 1243 C CA . TRP A 1 161 ? 19.417 -9.466 6.832 1.00 91.25 161 TRP A CA 1
ATOM 1244 C C . TRP A 1 161 ? 18.112 -9.400 7.630 1.00 91.25 161 TRP A C 1
ATOM 1246 O O . TRP A 1 161 ? 17.706 -8.310 8.037 1.00 91.25 161 TRP A O 1
ATOM 1256 N N . TRP A 1 162 ? 17.494 -10.543 7.941 1.00 92.19 162 TRP A N 1
ATOM 1257 C CA . TRP A 1 162 ? 16.268 -10.593 8.747 1.00 92.19 162 TRP A CA 1
ATOM 1258 C C . TRP A 1 162 ? 16.462 -10.042 10.161 1.00 92.19 162 TRP A C 1
ATOM 1260 O O . TRP A 1 162 ? 15.633 -9.261 10.627 1.00 92.19 162 TRP A O 1
ATOM 1270 N N . LEU A 1 163 ? 17.579 -10.369 10.814 1.00 93.12 163 LEU A N 1
ATOM 1271 C CA . LEU A 1 163 ? 17.917 -9.857 12.146 1.00 93.12 163 LEU A CA 1
ATOM 1272 C C . LEU A 1 163 ? 18.152 -8.344 12.163 1.00 93.12 163 LEU A C 1
ATOM 1274 O O . LEU A 1 163 ? 17.923 -7.702 13.186 1.00 93.12 163 LEU A O 1
ATOM 1278 N N . SER A 1 164 ? 18.560 -7.751 11.040 1.00 91.38 164 SER A N 1
ATOM 1279 C CA . SER A 1 164 ? 18.709 -6.297 10.948 1.00 91.38 164 SER A CA 1
ATOM 1280 C C . SER A 1 164 ? 17.366 -5.561 10.839 1.00 91.38 164 SER A C 1
ATOM 1282 O O . SER A 1 164 ? 17.274 -4.395 11.224 1.00 91.38 164 SER A O 1
ATOM 1284 N N . ARG A 1 165 ? 16.295 -6.208 10.348 1.00 92.25 165 ARG A N 1
ATOM 1285 C CA . ARG A 1 165 ? 15.004 -5.546 10.073 1.00 92.25 165 ARG A CA 1
ATOM 1286 C C . ARG A 1 165 ? 14.334 -4.915 11.298 1.00 92.25 165 ARG A C 1
ATOM 1288 O O . ARG A 1 165 ? 13.871 -3.785 11.152 1.00 92.25 165 ARG A O 1
ATOM 1295 N N . PRO A 1 166 ? 14.311 -5.537 12.492 1.00 94.56 166 PRO A N 1
ATOM 1296 C CA . PRO A 1 166 ? 13.819 -4.879 13.703 1.00 94.56 166 PRO A CA 1
ATOM 1297 C C . PRO A 1 166 ? 14.532 -3.559 14.008 1.00 94.56 166 PRO A C 1
ATOM 1299 O O . PRO A 1 166 ? 13.871 -2.567 14.311 1.00 94.56 166 PRO A O 1
ATOM 1302 N N . LEU A 1 167 ? 15.861 -3.519 13.856 1.00 93.25 167 LEU A N 1
ATOM 1303 C CA . LEU A 1 167 ? 16.644 -2.297 14.046 1.00 93.25 167 LEU A CA 1
ATOM 1304 C C . LEU A 1 167 ? 16.291 -1.242 12.991 1.00 93.25 167 LEU A C 1
ATOM 1306 O O . LEU A 1 167 ? 16.035 -0.095 13.344 1.00 93.25 167 LEU A O 1
ATOM 1310 N N . TRP A 1 168 ? 16.202 -1.629 11.715 1.00 93.12 168 TRP A N 1
ATOM 1311 C CA . TRP A 1 168 ? 15.770 -0.732 10.635 1.00 93.12 168 TRP A CA 1
ATOM 1312 C C . TRP A 1 168 ? 14.383 -0.135 10.897 1.00 93.12 168 TRP A C 1
ATOM 1314 O O . TRP A 1 168 ? 14.202 1.072 10.756 1.00 93.12 168 TRP A O 1
ATOM 1324 N N . MET A 1 169 ? 13.414 -0.954 11.313 1.00 94.44 169 MET A N 1
ATOM 1325 C CA . MET A 1 169 ? 12.066 -0.486 11.646 1.00 94.44 169 MET A CA 1
ATOM 1326 C C . MET A 1 169 ? 12.079 0.482 12.830 1.00 94.44 169 MET A C 1
ATOM 1328 O O . MET A 1 169 ? 11.408 1.508 12.774 1.00 94.44 169 MET A O 1
ATOM 1332 N N . ALA A 1 170 ? 12.862 0.196 13.875 1.00 95.50 170 ALA A N 1
ATOM 1333 C CA . ALA A 1 170 ? 12.990 1.079 15.030 1.00 95.50 170 ALA A CA 1
ATOM 1334 C C . ALA A 1 170 ? 13.603 2.435 14.649 1.00 95.50 170 ALA A C 1
ATOM 1336 O O . ALA A 1 170 ? 13.063 3.474 15.017 1.00 95.50 170 ALA A O 1
ATOM 1337 N N . VAL A 1 171 ? 14.685 2.437 13.865 1.00 95.12 171 VAL A N 1
ATOM 1338 C CA . VAL A 1 171 ? 15.335 3.671 13.398 1.00 95.12 171 VAL A CA 1
ATOM 1339 C C . VAL A 1 171 ? 14.389 4.487 12.521 1.00 95.12 171 VAL A C 1
ATOM 1341 O O . VAL A 1 171 ? 14.196 5.673 12.774 1.00 95.12 171 VAL A O 1
ATOM 1344 N N . LEU A 1 172 ? 13.743 3.860 11.534 1.00 95.12 172 LEU A N 1
ATOM 1345 C CA . LEU A 1 172 ? 12.787 4.548 10.663 1.00 95.12 172 LEU A CA 1
ATOM 1346 C C . LEU A 1 172 ? 11.594 5.100 11.447 1.00 95.12 172 LEU A C 1
ATOM 1348 O O . LEU A 1 172 ? 11.151 6.209 11.164 1.00 95.12 172 LEU A O 1
ATOM 1352 N N . LEU A 1 173 ? 11.106 4.379 12.459 1.00 94.12 173 LEU A N 1
ATOM 1353 C CA . LEU A 1 173 ? 10.053 4.870 13.345 1.00 94.12 173 LEU A CA 1
ATOM 1354 C C . LEU A 1 173 ? 10.519 6.103 14.132 1.00 94.12 173 LEU A C 1
ATOM 1356 O O . LEU A 1 173 ? 9.806 7.101 14.166 1.00 94.12 173 LEU A O 1
ATOM 1360 N N . VAL A 1 174 ? 11.720 6.066 14.716 1.00 96.12 174 VAL A N 1
ATOM 1361 C CA . VAL A 1 174 ? 12.301 7.202 15.456 1.00 96.12 174 VAL A CA 1
ATOM 1362 C C . VAL A 1 174 ? 12.484 8.427 14.562 1.00 96.12 174 VAL A C 1
ATOM 1364 O O . VAL A 1 174 ? 12.253 9.541 15.020 1.00 96.12 174 VAL A O 1
ATOM 1367 N N . LEU A 1 175 ? 12.852 8.242 13.292 1.00 95.38 175 LEU A N 1
ATOM 1368 C CA . LEU A 1 175 ? 12.973 9.336 12.323 1.00 95.38 175 LEU A CA 1
ATOM 1369 C C . LEU A 1 175 ? 11.609 9.863 11.858 1.00 95.38 175 LEU A C 1
ATOM 1371 O O . LEU A 1 175 ? 11.448 11.064 11.643 1.00 95.38 175 LEU A O 1
ATOM 1375 N N . LEU A 1 176 ? 10.622 8.979 11.707 1.00 94.44 176 LEU A N 1
ATOM 1376 C CA . LEU A 1 176 ? 9.295 9.329 11.208 1.00 94.44 176 LEU A CA 1
ATOM 1377 C C . LEU A 1 176 ? 8.438 10.040 12.262 1.00 94.44 176 LEU A C 1
ATOM 1379 O O . LEU A 1 176 ? 7.748 10.997 11.929 1.00 94.44 176 LEU A O 1
ATOM 1383 N N . LEU A 1 177 ? 8.485 9.603 13.523 1.00 92.06 177 LEU A N 1
ATOM 1384 C CA . LEU A 1 177 ? 7.678 10.157 14.619 1.00 92.06 177 LEU A CA 1
ATOM 1385 C C . LEU A 1 177 ? 7.779 11.685 14.801 1.00 92.06 177 LEU A C 1
ATOM 1387 O O . LEU A 1 177 ? 6.734 12.327 14.887 1.00 92.06 177 LEU A O 1
ATOM 1391 N N . PRO A 1 178 ? 8.967 12.318 14.865 1.00 92.38 178 PRO A N 1
ATOM 1392 C CA . PRO A 1 178 ? 9.043 13.769 15.018 1.00 92.38 178 PRO A CA 1
ATOM 1393 C C . PRO A 1 178 ? 8.443 14.488 13.807 1.00 92.38 178 PRO A C 1
ATOM 1395 O O . PRO A 1 178 ? 7.719 15.467 13.971 1.00 92.38 178 PRO A O 1
ATOM 1398 N N . LEU A 1 179 ? 8.679 13.973 12.597 1.00 90.94 179 LEU A N 1
ATOM 1399 C CA . LEU A 1 179 ? 8.140 14.546 11.369 1.00 90.94 179 LEU A CA 1
ATOM 1400 C C . LEU A 1 179 ? 6.612 14.460 11.329 1.00 90.94 179 LEU A C 1
ATOM 1402 O O . LEU A 1 179 ? 5.947 15.437 10.990 1.00 90.94 179 LEU A O 1
ATOM 1406 N N . THR A 1 180 ? 6.042 13.317 11.712 1.00 88.94 180 THR A N 1
ATOM 1407 C CA . THR A 1 180 ? 4.588 13.156 11.743 1.00 88.94 180 THR A CA 1
ATOM 1408 C C . THR A 1 180 ? 3.962 14.047 12.804 1.00 88.94 180 THR A C 1
ATOM 1410 O O . THR A 1 180 ? 2.939 14.665 12.531 1.00 88.94 180 THR A O 1
ATOM 1413 N N . LEU A 1 181 ? 4.576 14.186 13.984 1.00 88.19 181 LEU A N 1
ATOM 1414 C CA . LEU A 1 181 ? 4.092 15.086 15.037 1.00 88.19 181 LEU A CA 1
ATOM 1415 C C . LEU A 1 181 ? 4.091 16.546 14.584 1.00 88.19 181 LEU A C 1
ATOM 1417 O O . LEU A 1 181 ? 3.079 17.225 14.761 1.00 88.19 181 LEU A O 1
ATOM 1421 N N . LEU A 1 182 ? 5.165 16.993 13.929 1.00 89.88 182 LEU A N 1
ATOM 1422 C CA . LEU A 1 182 ? 5.284 18.349 13.390 1.00 89.88 182 LEU A CA 1
ATOM 1423 C C . LEU A 1 182 ? 4.265 18.641 12.280 1.00 89.88 182 LEU A C 1
ATOM 1425 O O . LEU A 1 182 ? 3.759 19.757 12.200 1.00 89.88 182 LEU A O 1
ATOM 1429 N N . LEU A 1 183 ? 3.953 17.651 11.439 1.00 86.81 183 LEU A N 1
ATOM 1430 C CA . LEU A 1 183 ? 3.069 17.825 10.281 1.00 86.81 183 LEU A CA 1
ATOM 1431 C C . LEU A 1 183 ? 1.608 17.438 10.538 1.00 86.81 183 LEU A C 1
ATOM 1433 O O . LEU A 1 183 ? 0.734 17.834 9.771 1.00 86.81 183 LEU A O 1
ATOM 1437 N N . SER A 1 184 ? 1.304 16.747 11.636 1.00 83.75 184 SER A N 1
ATOM 1438 C CA . SER A 1 184 ? -0.071 16.368 11.987 1.00 83.75 184 SER A CA 1
ATOM 1439 C C . SER A 1 184 ? -1.084 17.508 12.091 1.00 83.75 184 SER A C 1
ATOM 1441 O O . SER A 1 184 ? -2.257 17.256 11.802 1.00 83.75 184 SER A O 1
ATOM 1443 N N . PRO A 1 185 ? -0.714 18.760 12.440 1.00 82.31 185 PRO A N 1
ATOM 1444 C CA . PRO A 1 185 ? -1.668 19.858 12.399 1.00 82.31 185 PRO A CA 1
ATOM 1445 C C . PRO A 1 185 ? -2.256 20.075 11.003 1.00 82.31 185 PRO A C 1
ATOM 1447 O O . PRO A 1 185 ? -3.415 20.468 10.918 1.00 82.31 185 PRO A O 1
ATOM 1450 N N . LEU A 1 186 ? -1.521 19.765 9.922 1.00 80.44 186 LEU A N 1
ATOM 1451 C CA . LEU A 1 186 ? -1.988 19.960 8.544 1.00 80.44 186 LEU A CA 1
ATOM 1452 C C . LEU A 1 186 ? -3.212 19.096 8.216 1.00 80.44 186 LEU A C 1
ATOM 1454 O O . LEU A 1 186 ? -4.083 19.551 7.481 1.00 80.44 186 LEU A O 1
ATOM 1458 N N . GLU A 1 187 ? -3.317 17.890 8.781 1.00 78.81 187 GLU A N 1
ATOM 1459 C CA . GLU A 1 187 ? -4.497 17.027 8.597 1.00 78.81 187 GLU A CA 1
ATOM 1460 C C . GLU A 1 187 ? -5.751 17.588 9.274 1.00 78.81 187 GLU A C 1
ATOM 1462 O O . GLU A 1 187 ? -6.871 17.277 8.874 1.00 78.81 187 GLU A O 1
ATOM 1467 N N . ARG A 1 188 ? -5.571 18.420 10.304 1.00 74.94 188 ARG A N 1
ATOM 1468 C CA . ARG A 1 188 ? -6.662 19.001 11.096 1.00 74.94 188 ARG A CA 1
ATOM 1469 C C . ARG A 1 188 ? -7.127 20.350 10.557 1.00 74.94 188 ARG A C 1
ATOM 1471 O O . ARG A 1 188 ? -8.127 20.879 11.041 1.00 74.94 188 ARG A O 1
ATOM 1478 N N . ILE A 1 189 ? -6.424 20.909 9.570 1.00 75.19 189 ILE A N 1
ATOM 1479 C CA . ILE A 1 189 ? -6.840 22.134 8.888 1.00 75.19 189 ILE A CA 1
ATOM 1480 C C . ILE A 1 189 ? -8.057 21.793 8.027 1.00 75.19 189 ILE A C 1
ATOM 1482 O O . ILE A 1 189 ? -7.935 21.291 6.909 1.00 75.19 189 ILE A O 1
ATOM 1486 N N . SER A 1 190 ? -9.249 22.080 8.550 1.00 64.69 190 SER A N 1
ATOM 1487 C CA . SER A 1 190 ? -10.462 22.073 7.740 1.00 64.69 190 SER A CA 1
ATOM 1488 C C . SER A 1 190 ? -10.345 23.176 6.691 1.00 64.69 190 SER A C 1
ATOM 1490 O O . SER A 1 190 ? -10.170 24.350 7.026 1.00 64.69 190 SER A O 1
ATOM 1492 N N . ARG A 1 191 ? -10.414 22.810 5.408 1.00 64.94 191 ARG A N 1
ATOM 1493 C CA . ARG A 1 191 ? -10.607 23.797 4.344 1.00 64.94 191 ARG A CA 1
ATOM 1494 C C . ARG A 1 191 ? -12.032 24.322 4.506 1.00 64.94 191 ARG A C 1
ATOM 1496 O O . ARG A 1 191 ? -12.967 23.552 4.331 1.00 64.94 191 ARG A O 1
ATOM 1503 N N . GLY A 1 192 ? -12.174 25.590 4.898 1.00 57.56 192 GLY A N 1
ATOM 1504 C CA . GLY A 1 192 ? -13.483 26.226 5.067 1.00 57.56 192 GLY A CA 1
ATOM 1505 C C . GLY A 1 192 ? -14.347 26.117 3.806 1.00 57.56 192 GLY A C 1
ATOM 1506 O O . GLY A 1 192 ? -13.812 25.959 2.708 1.00 57.56 192 GLY A O 1
ATOM 1507 N N . ASP A 1 193 ? -15.668 26.230 3.980 1.00 58.03 193 ASP A N 1
ATOM 1508 C CA . ASP A 1 193 ? -16.738 26.055 2.974 1.00 58.03 193 ASP A CA 1
ATOM 1509 C C . ASP A 1 193 ? -16.688 27.008 1.753 1.00 58.03 193 ASP A C 1
ATOM 1511 O O . ASP A 1 193 ? -17.624 27.074 0.959 1.00 58.03 193 ASP A O 1
ATOM 1515 N N . ASP A 1 194 ? -15.568 27.695 1.526 1.00 56.25 194 ASP A N 1
ATOM 1516 C CA . ASP A 1 194 ? -15.294 28.642 0.434 1.00 56.25 194 ASP A CA 1
ATOM 1517 C C . ASP A 1 194 ? -15.095 27.945 -0.940 1.00 56.25 194 ASP A C 1
ATOM 1519 O O . ASP A 1 194 ? -14.340 28.371 -1.822 1.00 56.25 194 ASP A O 1
ATOM 1523 N N . LEU A 1 195 ? -15.732 26.784 -1.112 1.00 57.38 195 LEU A N 1
ATOM 1524 C CA . LEU A 1 195 ? -15.720 25.958 -2.319 1.00 57.38 195 LEU A CA 1
ATOM 1525 C C . LEU A 1 195 ? -16.901 26.265 -3.253 1.00 57.38 195 LEU A C 1
ATOM 1527 O O . LEU A 1 195 ? -16.870 25.833 -4.406 1.00 57.38 195 LEU A O 1
ATOM 1531 N N . SER A 1 196 ? -17.913 27.006 -2.783 1.00 57.50 196 SER A N 1
ATOM 1532 C CA . SER A 1 196 ? -19.150 27.296 -3.525 1.00 57.50 196 SER A CA 1
ATOM 1533 C C . SER A 1 196 ? -18.952 28.201 -4.750 1.00 57.50 196 SER A C 1
ATOM 1535 O O . SER A 1 196 ? -19.756 28.134 -5.675 1.00 57.50 196 SER A O 1
ATOM 1537 N N . ASP A 1 197 ? -17.855 28.963 -4.812 1.00 59.75 197 ASP A N 1
ATOM 1538 C CA . ASP A 1 197 ? -17.596 29.962 -5.866 1.00 59.75 197 ASP A CA 1
ATOM 1539 C C . ASP A 1 197 ? -16.605 29.497 -6.955 1.00 59.75 197 ASP A C 1
ATOM 1541 O O . ASP A 1 197 ? -16.123 30.266 -7.795 1.00 59.75 197 ASP A O 1
ATOM 1545 N N . ARG A 1 198 ? -16.237 28.210 -6.960 1.00 70.50 198 ARG A N 1
ATOM 1546 C CA . ARG A 1 198 ? -15.184 27.691 -7.846 1.00 70.50 198 ARG A CA 1
ATOM 1547 C C . ARG A 1 198 ? -15.763 27.111 -9.132 1.00 70.50 198 ARG A C 1
ATOM 1549 O O . ARG A 1 198 ? -16.422 26.078 -9.106 1.00 70.50 198 ARG A O 1
ATOM 1556 N N . SER A 1 199 ? -15.411 27.710 -10.273 1.00 82.69 199 SER A N 1
ATOM 1557 C CA . SER A 1 199 ? -15.774 27.202 -11.607 1.00 82.69 199 SER A CA 1
ATOM 1558 C C . SER A 1 199 ? -15.448 25.701 -11.757 1.00 82.69 199 SER A C 1
ATOM 1560 O O . SER A 1 199 ? -14.269 25.331 -11.657 1.00 82.69 199 SER A O 1
ATOM 1562 N N . PRO A 1 200 ? -16.440 24.837 -12.057 1.00 87.25 200 PRO A N 1
ATOM 1563 C CA . PRO A 1 200 ? -16.225 23.402 -12.258 1.00 87.25 200 PRO A CA 1
ATOM 1564 C C . PRO A 1 200 ? -15.163 23.107 -13.320 1.00 87.25 200 PRO A C 1
ATOM 1566 O O . PRO A 1 200 ? -14.356 22.193 -13.167 1.00 87.25 200 PRO A O 1
ATOM 1569 N N . LEU A 1 201 ? -15.094 23.938 -14.364 1.00 88.75 201 LEU A N 1
ATOM 1570 C CA . LEU A 1 201 ? -14.121 23.790 -15.443 1.00 88.75 201 LEU A CA 1
ATOM 1571 C C . LEU A 1 201 ? -12.677 23.932 -14.942 1.00 88.75 201 LEU A C 1
ATOM 1573 O O . LEU A 1 201 ? -11.809 23.163 -15.346 1.00 88.75 201 LEU A O 1
ATOM 1577 N N . ARG A 1 202 ? -12.419 24.872 -14.024 1.00 88.88 202 ARG A N 1
ATOM 1578 C CA . ARG A 1 202 ? -11.092 25.044 -13.409 1.00 88.88 202 ARG A CA 1
ATOM 1579 C C . ARG A 1 202 ? -10.711 23.852 -12.539 1.00 88.88 202 ARG A C 1
ATOM 1581 O O . ARG A 1 202 ? -9.553 23.446 -12.542 1.00 88.88 202 ARG A O 1
ATOM 1588 N N . GLN A 1 203 ? -11.671 23.274 -11.820 1.00 88.81 203 GLN A N 1
ATOM 1589 C CA . GLN A 1 203 ? -11.423 22.084 -11.006 1.00 88.81 203 GLN A CA 1
ATOM 1590 C C . GLN A 1 203 ? -11.081 20.878 -11.881 1.00 88.81 203 GLN A C 1
ATOM 1592 O O . GLN A 1 203 ? -10.072 20.222 -11.637 1.00 88.81 203 GLN A O 1
ATOM 1597 N N . VAL A 1 204 ? -11.866 20.633 -12.935 1.00 91.94 204 VAL A N 1
ATOM 1598 C CA . VAL A 1 204 ? -11.628 19.530 -13.878 1.00 91.94 204 VAL A CA 1
ATOM 1599 C C . VAL A 1 204 ? -10.297 19.717 -14.607 1.00 91.94 204 VAL A C 1
ATOM 1601 O O . VAL A 1 204 ? -9.499 18.787 -14.661 1.00 91.94 204 VAL A O 1
ATOM 1604 N N . ALA A 1 205 ? -10.007 20.923 -15.104 1.00 92.69 205 ALA A N 1
ATOM 1605 C CA . ALA A 1 205 ? -8.735 21.219 -15.760 1.00 92.69 205 ALA A CA 1
ATOM 1606 C C . ALA A 1 205 ? -7.542 21.021 -14.812 1.00 92.69 205 ALA A C 1
ATOM 1608 O O . ALA A 1 205 ? -6.579 20.348 -15.172 1.00 92.69 205 ALA A O 1
ATOM 1609 N N . GLY A 1 206 ? -7.618 21.549 -13.587 1.00 91.94 206 GLY A N 1
ATOM 1610 C CA . GLY A 1 206 ? -6.567 21.371 -12.586 1.00 91.94 206 GLY A CA 1
ATOM 1611 C C . GLY A 1 206 ? -6.374 19.907 -12.182 1.00 91.94 206 GLY A C 1
ATOM 1612 O O . GLY A 1 206 ? -5.238 19.449 -12.090 1.00 91.94 206 GLY A O 1
ATOM 1613 N N . ALA A 1 207 ? -7.460 19.146 -12.021 1.00 91.94 207 ALA A N 1
ATOM 1614 C CA . ALA A 1 207 ? -7.402 17.714 -11.740 1.00 91.94 207 ALA A CA 1
ATOM 1615 C C . ALA A 1 207 ? -6.752 16.932 -12.890 1.00 91.94 207 ALA A C 1
ATOM 1617 O O . ALA A 1 207 ? -5.870 16.116 -12.640 1.00 91.94 207 ALA A O 1
ATOM 1618 N N . MET A 1 208 ? -7.113 17.219 -14.147 1.00 95.12 208 MET A N 1
ATOM 1619 C CA . MET A 1 208 ? -6.484 16.589 -15.315 1.00 95.12 208 MET A CA 1
ATOM 1620 C C . MET A 1 208 ? -4.983 16.885 -15.388 1.00 95.12 208 MET A C 1
ATOM 1622 O O . MET A 1 208 ? -4.207 15.971 -15.656 1.00 95.12 208 MET A O 1
ATOM 1626 N N . MET A 1 209 ? -4.561 18.122 -15.100 1.00 94.38 209 MET A N 1
ATOM 1627 C CA . MET A 1 209 ? -3.139 18.484 -15.028 1.00 94.38 209 MET A CA 1
ATOM 1628 C C . MET A 1 209 ? -2.410 17.685 -13.940 1.00 94.38 209 MET A C 1
ATOM 1630 O O . MET A 1 209 ? -1.376 17.079 -14.212 1.00 94.38 209 MET A O 1
ATOM 1634 N N . ILE A 1 210 ? -2.971 17.614 -12.728 1.00 94.06 210 ILE A N 1
ATOM 1635 C CA . ILE A 1 210 ? -2.392 16.832 -11.626 1.00 94.06 210 ILE A CA 1
ATOM 1636 C C . ILE A 1 210 ? -2.288 15.351 -12.012 1.00 94.06 210 ILE A C 1
ATOM 1638 O O . ILE A 1 210 ? -1.218 14.761 -11.878 1.00 94.06 210 ILE A O 1
ATOM 1642 N N . CYS A 1 211 ? -3.366 14.755 -12.530 1.00 93.94 211 CYS A N 1
ATOM 1643 C CA . CYS A 1 211 ? -3.381 13.358 -12.962 1.00 93.94 211 CYS A CA 1
ATOM 1644 C C . CYS A 1 211 ? -2.345 13.085 -14.055 1.00 93.94 211 CYS A C 1
ATOM 1646 O O . CYS A 1 211 ? -1.648 12.075 -13.984 1.00 93.94 211 CYS A O 1
ATOM 1648 N N . LEU A 1 212 ? -2.212 13.981 -15.036 1.00 94.56 212 LEU A N 1
ATOM 1649 C CA . LEU A 1 212 ? -1.225 13.848 -16.103 1.00 94.56 212 LEU A CA 1
ATOM 1650 C C . LEU A 1 212 ? 0.206 13.952 -15.559 1.00 94.56 212 LEU A C 1
ATOM 1652 O O . LEU A 1 212 ? 1.045 13.133 -15.917 1.00 94.56 212 LEU A O 1
ATOM 1656 N N . GLY A 1 213 ? 0.486 14.897 -14.660 1.00 92.62 213 GLY A N 1
ATOM 1657 C CA . GLY A 1 213 ? 1.813 15.041 -14.056 1.00 92.62 213 GLY A CA 1
ATOM 1658 C C . GLY A 1 213 ? 2.201 13.820 -13.220 1.00 92.62 213 GLY A C 1
ATOM 1659 O O . GLY A 1 213 ? 3.299 13.288 -13.373 1.00 92.62 213 GLY A O 1
ATOM 1660 N N . ILE A 1 214 ? 1.270 13.306 -12.408 1.00 91.88 214 ILE A N 1
ATOM 1661 C CA . ILE A 1 214 ? 1.465 12.063 -11.646 1.00 91.88 214 ILE A CA 1
ATOM 1662 C C . ILE A 1 214 ? 1.688 10.879 -12.594 1.00 91.88 214 ILE A C 1
ATOM 1664 O O . ILE A 1 214 ? 2.598 10.088 -12.363 1.00 91.88 214 ILE A O 1
ATOM 1668 N N . ALA A 1 215 ? 0.902 10.758 -13.668 1.00 90.81 215 ALA A N 1
ATOM 1669 C CA . ALA A 1 215 ? 1.051 9.676 -14.640 1.00 90.81 215 ALA A CA 1
ATOM 1670 C C . ALA A 1 215 ? 2.412 9.721 -15.351 1.00 90.81 215 ALA A C 1
ATOM 1672 O O . ALA A 1 215 ? 3.050 8.683 -15.499 1.00 90.81 215 ALA A O 1
ATOM 1673 N N . LEU A 1 216 ? 2.884 10.907 -15.746 1.00 91.12 216 LEU A N 1
ATOM 1674 C CA . LEU A 1 216 ? 4.197 11.079 -16.375 1.00 91.12 216 LEU A CA 1
ATOM 1675 C C . LEU A 1 216 ? 5.336 10.691 -15.424 1.00 91.12 216 LEU A C 1
ATOM 1677 O O . LEU A 1 216 ? 6.214 9.927 -15.822 1.00 91.12 216 LEU A O 1
ATOM 1681 N N . LEU A 1 217 ? 5.296 11.146 -14.167 1.00 90.19 217 LEU A N 1
ATOM 1682 C CA . LEU A 1 217 ? 6.289 10.757 -13.156 1.00 90.19 217 LEU A CA 1
ATOM 1683 C C . LEU A 1 217 ? 6.230 9.261 -12.834 1.00 90.19 217 LEU A C 1
ATOM 1685 O O . LEU A 1 217 ? 7.268 8.639 -12.642 1.00 90.19 217 LEU A O 1
ATOM 1689 N N . ALA A 1 218 ? 5.038 8.666 -12.801 1.00 86.44 218 ALA A N 1
ATOM 1690 C CA . ALA A 1 218 ? 4.876 7.237 -12.551 1.00 86.44 218 ALA A CA 1
ATOM 1691 C C . ALA A 1 218 ? 5.383 6.369 -13.715 1.00 86.44 218 ALA A C 1
ATOM 1693 O O . ALA A 1 218 ? 5.884 5.272 -13.478 1.00 86.44 218 ALA A O 1
ATOM 1694 N N . LEU A 1 219 ? 5.251 6.842 -14.959 1.00 84.88 219 LEU A N 1
ATOM 1695 C CA . LEU A 1 219 ? 5.684 6.114 -16.155 1.00 84.88 219 LEU A CA 1
ATOM 1696 C C . LEU A 1 219 ? 7.188 6.223 -16.404 1.00 84.88 219 LEU A C 1
ATOM 1698 O O . LEU A 1 219 ? 7.812 5.229 -16.767 1.00 84.88 219 LEU A O 1
ATOM 1702 N N . PHE A 1 220 ? 7.758 7.417 -16.242 1.00 87.25 220 PHE A N 1
ATOM 1703 C CA . PHE A 1 220 ? 9.139 7.700 -16.644 1.00 87.25 220 PHE A CA 1
ATOM 1704 C C . PHE A 1 220 ? 10.099 7.911 -15.471 1.00 87.25 220 PHE A C 1
ATOM 1706 O O . PHE A 1 220 ? 11.312 7.919 -15.669 1.00 87.25 220 PHE A O 1
ATOM 1713 N N . GLY A 1 221 ? 9.588 8.067 -14.250 1.00 83.75 221 GLY A N 1
ATOM 1714 C CA . GLY A 1 221 ? 10.408 8.366 -13.083 1.00 83.75 221 GLY A CA 1
ATOM 1715 C C . GLY A 1 221 ? 11.104 9.728 -13.171 1.00 83.75 221 GLY A C 1
ATOM 1716 O O . GLY A 1 221 ? 10.749 10.596 -13.970 1.00 83.75 221 GLY A O 1
ATOM 1717 N N . PHE A 1 222 ? 12.109 9.913 -12.317 1.00 81.44 222 PHE A N 1
ATOM 1718 C CA . PHE A 1 222 ? 12.950 11.109 -12.302 1.00 81.44 222 PHE A CA 1
ATOM 1719 C C . PHE A 1 222 ? 14.161 10.902 -13.222 1.00 81.44 222 PHE A C 1
ATOM 1721 O O . PHE A 1 222 ? 14.846 9.887 -13.105 1.00 81.44 222 PHE A O 1
ATOM 1728 N N . GLY A 1 223 ? 14.409 11.821 -14.159 1.00 81.31 223 GLY A N 1
ATOM 1729 C CA . GLY A 1 223 ? 15.486 11.703 -15.153 1.00 81.31 223 GLY A CA 1
ATOM 1730 C C . GLY A 1 223 ? 15.318 10.627 -16.245 1.00 81.31 223 GLY A C 1
ATOM 1731 O O . GLY A 1 223 ? 16.178 10.534 -17.115 1.00 81.31 223 GLY A O 1
ATOM 1732 N N . GLY A 1 224 ? 14.239 9.832 -16.242 1.00 81.19 224 GLY A N 1
ATOM 1733 C CA . GLY A 1 224 ? 14.009 8.734 -17.202 1.00 81.19 224 GLY A CA 1
ATOM 1734 C C . GLY A 1 224 ? 13.084 9.068 -18.382 1.00 81.19 224 GLY A C 1
ATOM 1735 O O . GLY A 1 224 ? 12.644 8.173 -19.104 1.00 81.19 224 GLY A O 1
ATOM 1736 N N . GLY A 1 225 ? 12.741 10.345 -18.570 1.00 84.06 225 GLY A N 1
ATOM 1737 C CA . GLY A 1 225 ? 11.822 10.785 -19.620 1.00 84.06 225 GLY A CA 1
ATOM 1738 C C . GLY A 1 225 ? 12.429 10.766 -21.031 1.00 84.06 225 GLY A C 1
ATOM 1739 O O . GLY A 1 225 ? 13.626 10.997 -21.188 1.00 84.06 225 GLY A O 1
ATOM 1740 N N . PRO A 1 226 ? 11.610 10.579 -22.087 1.00 87.00 226 PRO A N 1
ATOM 1741 C CA . PRO A 1 226 ? 12.055 10.674 -23.484 1.00 87.00 226 PRO A CA 1
ATOM 1742 C C . PRO A 1 226 ? 12.539 12.077 -23.882 1.00 87.00 226 PRO A C 1
ATOM 1744 O O . PRO A 1 226 ? 13.207 12.230 -24.901 1.00 87.00 226 PRO A O 1
ATOM 1747 N N . LEU A 1 227 ? 12.176 13.101 -23.104 1.00 88.38 227 LEU A N 1
ATOM 1748 C CA . LEU A 1 227 ? 12.567 14.489 -23.312 1.00 88.38 227 LEU A CA 1
ATOM 1749 C C . LEU A 1 227 ? 13.324 15.005 -22.080 1.00 88.38 227 LEU A C 1
ATOM 1751 O O . LEU A 1 227 ? 12.909 14.716 -20.952 1.00 88.38 227 LEU A O 1
ATOM 1755 N N . PRO A 1 228 ? 14.386 15.807 -22.270 1.00 87.25 228 PRO A N 1
ATOM 1756 C CA . PRO A 1 228 ? 15.076 16.447 -21.158 1.00 87.25 228 PRO A CA 1
ATOM 1757 C C . PRO A 1 228 ? 14.121 17.392 -20.415 1.00 87.25 228 PRO A C 1
ATOM 1759 O O . PRO A 1 228 ? 13.426 18.198 -21.031 1.00 87.25 228 PRO A O 1
ATOM 1762 N N . GLY A 1 229 ? 14.081 17.282 -19.084 1.00 86.44 229 GLY A N 1
ATOM 1763 C CA . GLY A 1 229 ? 13.234 18.113 -18.221 1.00 86.44 229 GLY A CA 1
ATOM 1764 C C . GLY A 1 229 ? 11.755 17.713 -18.168 1.00 86.44 229 GLY A C 1
ATOM 1765 O O . GLY A 1 229 ? 10.944 18.474 -17.641 1.00 86.44 229 GLY A O 1
ATOM 1766 N N . LEU A 1 230 ? 11.373 16.542 -18.699 1.00 89.88 230 LEU A N 1
ATOM 1767 C CA . LEU A 1 230 ? 9.994 16.043 -18.603 1.00 89.88 230 LEU A CA 1
ATOM 1768 C C . LEU A 1 230 ? 9.542 15.841 -17.148 1.00 89.88 230 LEU A C 1
ATOM 1770 O O . LEU A 1 230 ? 8.385 16.082 -16.824 1.00 89.88 230 LEU A O 1
ATOM 1774 N N . ASP A 1 231 ? 10.449 15.420 -16.276 1.00 90.88 231 ASP A N 1
ATOM 1775 C CA . ASP A 1 231 ? 10.240 15.285 -14.834 1.00 90.88 231 ASP A CA 1
ATOM 1776 C C . ASP A 1 231 ? 9.925 16.632 -14.167 1.00 90.88 231 ASP A C 1
ATOM 1778 O O . ASP A 1 231 ? 8.936 16.753 -13.442 1.00 90.88 231 ASP A O 1
ATOM 1782 N N . LEU A 1 232 ? 10.702 17.671 -14.480 1.00 91.88 232 LEU A N 1
ATOM 1783 C CA . LEU A 1 232 ? 10.449 19.050 -14.052 1.00 91.88 232 LEU A CA 1
ATOM 1784 C C . LEU A 1 232 ? 9.117 19.570 -14.596 1.00 91.88 232 LEU A C 1
ATOM 1786 O O . LEU A 1 232 ? 8.347 20.177 -13.853 1.00 91.88 232 LEU A O 1
ATOM 1790 N N . ALA A 1 233 ? 8.811 19.304 -15.868 1.00 92.12 233 ALA A N 1
ATOM 1791 C CA . ALA A 1 233 ? 7.538 19.680 -16.475 1.00 92.12 233 ALA A CA 1
ATOM 1792 C C . ALA A 1 233 ? 6.354 18.958 -15.813 1.00 92.12 233 ALA A C 1
ATOM 1794 O O . ALA A 1 233 ? 5.322 19.576 -15.562 1.00 92.12 233 ALA A O 1
ATOM 1795 N N . ALA A 1 234 ? 6.503 17.677 -15.476 1.00 92.31 234 ALA A N 1
ATOM 1796 C CA . ALA A 1 234 ? 5.482 16.901 -14.784 1.00 92.31 234 ALA A CA 1
ATOM 1797 C C . ALA A 1 234 ? 5.251 17.409 -13.351 1.00 92.31 234 ALA A C 1
ATOM 1799 O O . ALA A 1 234 ? 4.101 17.559 -12.934 1.00 92.31 234 ALA A O 1
ATOM 1800 N N . LEU A 1 235 ? 6.316 17.764 -12.622 1.00 92.12 235 LEU A N 1
ATOM 1801 C CA . LEU A 1 235 ? 6.220 18.428 -11.316 1.00 92.12 235 LEU A CA 1
ATOM 1802 C C . LEU A 1 235 ? 5.545 19.801 -11.422 1.00 92.12 235 LEU A C 1
ATOM 1804 O O . LEU A 1 235 ? 4.651 20.118 -10.634 1.00 92.12 235 LEU A O 1
ATOM 1808 N N . ALA A 1 236 ? 5.923 20.598 -12.423 1.00 92.69 236 ALA A N 1
ATOM 1809 C CA . ALA A 1 236 ? 5.305 21.891 -12.688 1.00 92.69 236 ALA A CA 1
ATOM 1810 C C . ALA A 1 236 ? 3.813 21.738 -13.008 1.00 92.69 236 ALA A C 1
ATOM 1812 O O . ALA A 1 236 ? 3.001 22.519 -12.523 1.00 92.69 236 ALA A O 1
ATOM 1813 N N . LEU A 1 237 ? 3.430 20.702 -13.756 1.00 93.31 237 LEU A N 1
ATOM 1814 C CA . LEU A 1 237 ? 2.038 20.423 -14.093 1.00 93.31 237 LEU A CA 1
ATOM 1815 C C . LEU A 1 237 ? 1.196 20.096 -12.850 1.00 93.31 237 LEU A C 1
ATOM 1817 O O . LEU A 1 237 ? 0.059 20.558 -12.744 1.00 93.31 237 LEU A O 1
ATOM 1821 N N . ILE A 1 238 ? 1.762 19.374 -11.878 1.00 92.31 238 ILE A N 1
ATOM 1822 C CA . ILE A 1 238 ? 1.116 19.125 -10.580 1.00 92.31 238 ILE A CA 1
ATOM 1823 C C . ILE A 1 238 ? 0.942 20.441 -9.812 1.00 92.31 238 ILE A C 1
ATOM 1825 O O . ILE A 1 238 ? -0.159 20.743 -9.345 1.00 92.31 238 ILE A O 1
ATOM 1829 N N . ALA A 1 239 ? 2.000 21.253 -9.717 1.00 91.00 239 ALA A N 1
ATOM 1830 C CA . ALA A 1 239 ? 1.962 22.532 -9.009 1.00 91.00 239 ALA A CA 1
ATOM 1831 C C . ALA A 1 239 ? 0.951 23.505 -9.642 1.00 91.00 239 ALA A C 1
ATOM 1833 O O . ALA A 1 239 ? 0.056 24.009 -8.960 1.00 91.00 239 ALA A O 1
ATOM 1834 N N . VAL A 1 240 ? 1.012 23.702 -10.960 1.00 91.38 240 VAL A N 1
ATOM 1835 C CA . VAL A 1 240 ? 0.080 24.555 -11.710 1.00 91.38 240 VAL A CA 1
ATOM 1836 C C . VAL A 1 240 ? -1.345 24.018 -11.610 1.00 91.38 240 VAL A C 1
ATOM 1838 O O . VAL A 1 240 ? -2.254 24.781 -11.291 1.00 91.38 240 VAL A O 1
ATOM 1841 N N . GLY A 1 241 ? -1.557 22.712 -11.790 1.00 89.50 241 GLY A N 1
ATOM 1842 C CA . GLY A 1 241 ? -2.876 22.090 -11.668 1.00 89.50 241 GLY A CA 1
ATOM 1843 C C . GLY A 1 241 ? -3.502 22.287 -10.284 1.00 89.50 241 GLY A C 1
ATOM 1844 O O . GLY A 1 241 ? -4.699 22.571 -10.168 1.00 89.50 241 GLY A O 1
ATOM 1845 N N . SER A 1 242 ? -2.690 22.234 -9.226 1.00 87.25 242 SER A N 1
ATOM 1846 C CA . SER A 1 242 ? -3.138 22.504 -7.854 1.00 87.25 242 SER A CA 1
ATOM 1847 C C . SER A 1 242 ? -3.485 23.980 -7.602 1.00 87.25 242 SER A C 1
ATOM 1849 O O . SER A 1 242 ? -4.420 24.273 -6.853 1.00 87.25 242 SER A O 1
ATOM 1851 N N . GLY A 1 243 ? -2.820 24.918 -8.285 1.00 86.00 243 GLY A N 1
ATOM 1852 C CA . GLY A 1 243 ? -3.202 26.334 -8.304 1.00 86.00 243 GLY A CA 1
ATOM 1853 C C . GLY A 1 243 ? -4.484 26.593 -9.106 1.00 86.00 243 GLY A C 1
ATOM 1854 O O . GLY A 1 243 ? -5.400 27.264 -8.631 1.00 86.00 243 GLY A O 1
ATOM 1855 N N . VAL A 1 244 ? -4.603 26.002 -10.300 1.00 85.75 244 VAL A N 1
ATOM 1856 C CA . VAL A 1 244 ? -5.764 26.159 -11.198 1.00 85.75 244 VAL A CA 1
ATOM 1857 C C . VAL A 1 244 ? -7.046 25.641 -10.545 1.00 85.75 244 VAL A C 1
ATOM 1859 O O . VAL A 1 244 ? -8.060 26.344 -10.570 1.00 85.75 244 VAL A O 1
ATOM 1862 N N . SER A 1 245 ? -6.976 24.473 -9.898 1.00 84.12 245 SER A N 1
ATOM 1863 C CA . SER A 1 245 ? -8.078 23.869 -9.128 1.00 84.12 245 SER A CA 1
ATOM 1864 C C . SER A 1 245 ? -8.396 24.602 -7.815 1.00 84.12 245 SER A C 1
ATOM 1866 O O . SER A 1 245 ? -9.425 24.339 -7.189 1.00 84.12 245 SER A O 1
ATOM 1868 N N . GLY A 1 246 ? -7.540 25.538 -7.390 1.00 75.19 246 GLY A N 1
ATOM 1869 C CA . GLY A 1 246 ? -7.683 26.277 -6.134 1.00 75.19 246 GLY A CA 1
ATOM 1870 C C . GLY A 1 246 ? -7.355 25.444 -4.890 1.00 75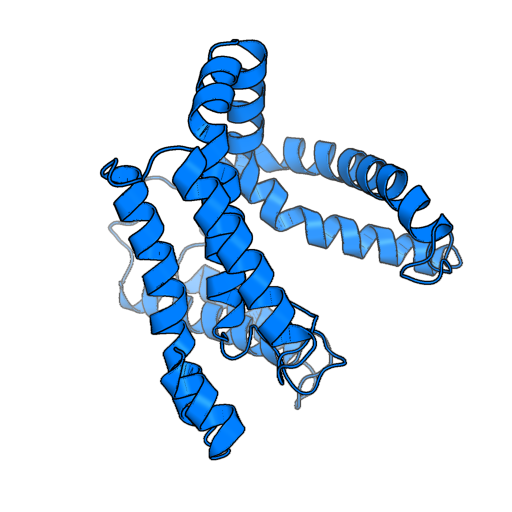.19 246 GLY A C 1
ATOM 1871 O O . GLY A 1 246 ? -7.758 25.795 -3.784 1.00 75.19 246 GLY A O 1
ATOM 1872 N N . VAL A 1 247 ? -6.668 24.313 -5.032 1.00 74.06 247 VAL A N 1
ATOM 1873 C CA . VAL A 1 247 ? -6.235 23.484 -3.893 1.00 74.06 247 VAL A CA 1
ATOM 1874 C C . VAL A 1 247 ? -5.151 24.210 -3.081 1.00 74.06 247 VAL A C 1
ATOM 1876 O O . VAL A 1 247 ? -5.144 24.132 -1.849 1.00 74.06 247 VAL A O 1
ATOM 1879 N N . LEU A 1 248 ? -4.279 24.964 -3.757 1.00 69.44 248 LEU A N 1
ATOM 1880 C CA . LEU A 1 248 ? -3.281 25.853 -3.155 1.00 69.44 248 LEU A CA 1
ATOM 1881 C C . LEU A 1 248 ? -3.841 27.273 -2.961 1.00 69.44 248 LEU A C 1
ATOM 1883 O O . LEU A 1 248 ? -3.429 28.208 -3.637 1.00 69.44 248 LEU A O 1
ATOM 1887 N N . THR A 1 249 ? -4.794 27.463 -2.050 1.00 59.28 249 THR A N 1
ATOM 1888 C CA . THR A 1 249 ? -5.278 28.815 -1.688 1.00 59.28 249 THR A CA 1
ATOM 1889 C C . THR A 1 249 ? -4.575 29.421 -0.469 1.00 59.28 249 THR A C 1
ATOM 1891 O O . THR A 1 249 ? -4.924 30.522 -0.064 1.00 59.28 249 THR A O 1
ATOM 1894 N N . GLY A 1 250 ? -3.582 28.730 0.106 1.00 52.31 250 GLY A N 1
ATOM 1895 C CA . GLY A 1 250 ? -2.931 29.114 1.368 1.00 52.31 250 GLY A CA 1
ATOM 1896 C C . GLY A 1 250 ? -1.520 29.707 1.271 1.00 52.31 250 GLY A C 1
ATOM 1897 O O . GLY A 1 250 ? -0.933 29.969 2.309 1.00 52.31 250 GLY A O 1
ATOM 1898 N N . LEU A 1 251 ? -0.959 29.909 0.073 1.00 42.03 251 LEU A N 1
ATOM 1899 C CA . LEU A 1 251 ? 0.314 30.633 -0.104 1.00 42.03 251 LEU A CA 1
ATOM 1900 C C . LEU A 1 251 ? 0.047 32.101 -0.476 1.00 42.03 251 LEU A C 1
ATOM 1902 O O . LEU A 1 251 ? 0.543 32.586 -1.491 1.00 42.03 251 LEU A O 1
ATOM 1906 N N . ARG A 1 252 ? -0.820 32.766 0.292 1.00 34.91 252 ARG A N 1
ATOM 1907 C CA . ARG A 1 252 ? -0.955 34.226 0.264 1.00 34.91 252 ARG A CA 1
ATOM 1908 C C . ARG A 1 252 ? -0.127 34.829 1.382 1.00 34.91 252 ARG A C 1
ATOM 1910 O O . ARG A 1 252 ? -0.157 34.242 2.484 1.00 34.91 252 ARG A O 1
#

Foldseek 3Di:
DVVLVCCCPVVVPPVSLLCVVVVLVVVLVVVVVCVVVVVDDALVVLQVQLVVLVVVLVCCDPVRPDDPDQQDDPVDPDYCVVPPDCNSSSVSSNVSSNCVSCVVVVVVVCVDPVNVVVVVVCVLLVVVCVVCLVVLVVVVQVVCVVVVNVPNPDDPPDPVVVVCVVVVVVVSCVSSVVSSVVCSVVSVPDPPPVLPPADPVLLVQLVVLLVQLVVQCVVQNPPRDPDPCSNVVSVVSNVVSCVSNCVPVPPD

Sequence (252 aa):
AVLADVAFFGAGLRWPGWSNYFWVWLAIHNLGFAWRDGRMGNPGQLLIMSLLALATMWVLVFPGPYPLAMVGSPDQTLSNTTPPKIILLALGIFQFGLLLAIEKPMRQALMNLRLWTATVLVNSMIMTVYLWHITVMIVFIGLLYLAGGVGLGLEPGTVSWWLSRPLWMAVLLVLLLPLTLLLSPLERISRGDDLSDRSPLRQVAGAMMICLGIALLALFGFGGGPLPGLDLAALALIAVGSGVSGVLTGLR

Secondary structure (DSSP, 8-state):
-HHHHHHHHHS---GGGGGHHHHHHHHHHHHHHHHHTT----HHHHHHHHHHHHHHHHHHHTTSS--S-SS--TT-SS-SBTTB-HHHHHHHHHHHHHHHHTHHHHHHHTTSHHHHHHHHHHHTTHHHHHHHHHHHHHHHHHHHHHTT-TTT-SPTTSHHHHHHHHHHHHHHHHHHHHHHHHHHHHHH----STTTT--HHHHHHHHHHHHHHHHHHHHH-SS-SSSTTHHHHHHHHHHHHHHHTT------

Radius of gyration: 22.39 Å; Cα contacts (8 Å, |Δi|>4): 223; chains: 1; bounding box: 53×59×53 Å